Protein AF-A0A350PG15-F1 (afdb_monomer)

Solvent-accessible surface area (backbone atoms only — not comparable to full-atom values): 14620 Å² total; per-residue (Å²): 138,91,86,82,77,85,93,71,91,70,74,94,45,64,46,73,47,67,36,75,64,34,32,31,32,32,22,41,62,86,67,49,81,73,49,75,40,94,52,78,52,13,65,43,40,22,67,40,77,49,74,56,94,97,34,41,32,39,39,38,34,22,42,45,73,83,68,64,94,68,68,74,23,39,30,31,41,37,32,25,43,40,73,46,80,92,64,64,39,79,78,46,67,55,70,83,36,73,54,70,83,57,94,79,50,46,63,44,42,50,47,48,76,46,79,44,97,88,73,38,39,37,37,36,39,39,34,43,85,85,43,77,48,77,45,56,83,50,79,69,78,78,75,72,60,76,84,39,66,41,76,76,42,78,45,81,46,75,82,50,35,23,30,38,30,38,31,28,72,45,94,50,71,44,61,35,71,42,34,33,40,37,32,20,56,74,70,48,64,78,79,44,74,44,75,59,55,96,81,40,61,26,50,50,68,33,66,44,32,39,30,22,67,66,36,56,59,91,82,50,52,76,87,81,33,80,37,75,43,59,91,86,47,88,44,70,65,59,96,55,36,47,76,44,81,41,71,54,91,128

Structure (mmCIF, N/CA/C/O backbone):
data_AF-A0A350PG15-F1
#
_entry.id   AF-A0A350PG15-F1
#
loop_
_atom_site.group_PDB
_atom_site.id
_atom_site.type_symbol
_atom_site.label_atom_id
_atom_site.label_alt_id
_atom_site.label_comp_id
_atom_site.label_asym_id
_atom_site.label_entity_id
_atom_site.label_seq_id
_atom_site.pdbx_PDB_ins_code
_atom_site.Cartn_x
_atom_site.Cartn_y
_atom_site.Cartn_z
_atom_site.occupancy
_atom_site.B_iso_or_equiv
_atom_site.auth_seq_id
_atom_site.auth_comp_id
_atom_site.auth_asym_id
_atom_site.auth_atom_id
_atom_site.pdbx_PDB_model_num
ATOM 1 N N . ASN A 1 1 ? -16.386 4.916 46.576 1.00 36.47 1 ASN A N 1
ATOM 2 C CA . ASN A 1 1 ? -15.332 4.864 45.547 1.00 36.47 1 ASN A CA 1
ATOM 3 C C . ASN A 1 1 ? -15.749 5.739 44.397 1.00 36.47 1 ASN A C 1
ATOM 5 O O . ASN A 1 1 ? -16.413 5.287 43.477 1.00 36.47 1 ASN A O 1
ATOM 9 N N . ALA A 1 2 ? -15.473 7.023 44.582 1.00 32.50 2 ALA A N 1
ATOM 10 C CA . ALA A 1 2 ? -15.711 8.081 43.626 1.00 32.50 2 ALA A CA 1
ATOM 11 C C . ALA A 1 2 ? -14.423 8.213 42.820 1.00 32.50 2 ALA A C 1
ATOM 13 O O . ALA A 1 2 ? -13.450 8.680 43.385 1.00 32.50 2 ALA A O 1
ATOM 14 N N . ASP A 1 3 ? -14.421 7.697 41.592 1.00 27.94 3 ASP A N 1
ATOM 15 C CA . ASP A 1 3 ? -13.392 7.937 40.567 1.00 27.94 3 ASP A CA 1
ATOM 16 C C . ASP A 1 3 ? -13.908 7.427 39.209 1.00 27.94 3 ASP A C 1
ATOM 18 O O . ASP A 1 3 ? -13.266 6.647 38.514 1.00 27.94 3 ASP A O 1
ATOM 22 N N . VAL A 1 4 ? -15.129 7.821 38.831 1.00 34.38 4 VAL A N 1
ATOM 23 C CA . VAL A 1 4 ? -15.617 7.606 37.461 1.00 34.38 4 VAL A CA 1
ATOM 24 C C . VAL A 1 4 ? -16.251 8.903 36.987 1.00 34.38 4 VAL A C 1
ATOM 26 O O . VAL A 1 4 ? -17.314 9.303 37.457 1.00 34.38 4 VAL A O 1
ATOM 29 N N . THR A 1 5 ? -15.554 9.602 36.097 1.00 28.22 5 THR A N 1
ATOM 30 C CA . THR A 1 5 ? -16.082 10.757 35.363 1.00 28.22 5 THR A CA 1
ATOM 31 C C . THR A 1 5 ? -16.466 10.267 33.964 1.00 28.22 5 THR A C 1
ATOM 33 O O . THR A 1 5 ? -15.658 9.571 33.349 1.00 28.22 5 THR A O 1
ATOM 36 N N . PRO A 1 6 ? -17.673 10.562 33.448 1.00 31.52 6 PRO A N 1
ATOM 37 C CA . PRO A 1 6 ? -18.084 10.086 32.131 1.00 31.52 6 PRO A CA 1
ATOM 38 C C . PRO A 1 6 ? -17.185 10.671 31.030 1.00 31.52 6 PRO A C 1
ATOM 40 O O . PRO A 1 6 ? -17.090 11.887 30.861 1.00 31.52 6 PRO A O 1
ATOM 43 N N . LEU A 1 7 ? -16.527 9.790 30.275 1.00 31.39 7 LEU A N 1
ATOM 44 C CA . LEU A 1 7 ? -15.722 10.115 29.097 1.00 31.39 7 LEU A CA 1
ATOM 45 C C . LEU A 1 7 ? -16.633 10.178 27.861 1.00 31.39 7 LEU A C 1
ATOM 47 O O . LEU A 1 7 ? -16.633 9.277 27.030 1.00 31.39 7 LEU A O 1
ATOM 51 N N . GLY A 1 8 ? -17.442 11.235 27.764 1.00 29.62 8 GLY A N 1
ATOM 52 C CA . GLY A 1 8 ? -18.226 11.540 26.562 1.00 29.62 8 GLY A CA 1
ATOM 53 C C . GLY A 1 8 ? -19.649 11.997 26.864 1.00 29.62 8 GLY A C 1
ATOM 54 O O . GLY A 1 8 ? -20.435 11.273 27.464 1.00 29.62 8 GLY A O 1
ATOM 55 N N . ILE A 1 9 ? -19.980 13.215 26.434 1.00 32.81 9 ILE A N 1
ATOM 56 C CA . ILE A 1 9 ? -21.325 13.793 26.510 1.00 32.81 9 ILE A CA 1
ATOM 57 C C . ILE A 1 9 ? -21.925 13.712 25.108 1.00 32.81 9 ILE A C 1
ATOM 59 O O . ILE A 1 9 ? -21.512 14.448 24.212 1.00 32.81 9 ILE A O 1
ATOM 63 N N . GLY A 1 10 ? -22.886 12.812 24.923 1.00 29.55 10 GLY A N 1
ATOM 64 C CA . GLY A 1 10 ? -23.601 12.610 23.668 1.00 29.55 10 GLY A CA 1
ATOM 65 C C . GLY A 1 10 ? -25.104 12.524 23.903 1.00 29.55 10 GLY A C 1
ATOM 66 O O . GLY A 1 10 ? -25.668 11.444 23.873 1.00 29.55 10 GLY A O 1
ATOM 67 N N . ARG A 1 11 ? -25.755 13.678 24.106 1.00 39.84 11 ARG A N 1
ATOM 68 C CA . ARG A 1 11 ? -27.224 13.849 24.044 1.00 39.84 11 ARG A CA 1
ATOM 69 C C . ARG A 1 11 ? -28.025 12.907 24.974 1.00 39.84 11 ARG A C 1
ATOM 71 O O . ARG A 1 11 ? -27.487 12.313 25.891 1.00 39.84 11 ARG A O 1
ATOM 78 N N . THR A 1 12 ? -29.350 12.895 24.834 1.00 43.84 12 THR A N 1
ATOM 79 C CA . THR A 1 12 ? -30.371 12.287 25.720 1.00 43.84 12 THR A CA 1
ATOM 80 C C . THR A 1 12 ? -30.311 10.756 25.876 1.00 43.84 12 THR A C 1
ATOM 82 O O . THR A 1 12 ? -31.263 10.172 26.394 1.00 43.84 12 THR A O 1
ATOM 85 N N . SER A 1 13 ? -29.238 10.113 25.424 1.00 48.47 13 SER A N 1
ATOM 86 C CA . SER A 1 13 ? -29.092 8.662 25.312 1.00 48.47 13 SER A CA 1
ATOM 87 C C . SER A 1 13 ? -28.391 8.053 26.528 1.00 48.47 13 SER A C 1
ATOM 89 O O . SER A 1 13 ? -27.630 8.713 27.236 1.00 48.47 13 SER A O 1
ATOM 91 N N . ASP A 1 14 ? -28.672 6.779 26.774 1.00 58.56 14 ASP A N 1
ATOM 92 C CA . ASP A 1 14 ? -28.023 5.977 27.808 1.00 58.56 14 ASP A CA 1
ATOM 93 C C . ASP A 1 14 ? -26.525 5.793 27.526 1.00 58.56 14 ASP A C 1
ATOM 95 O O . ASP A 1 14 ? -26.072 5.929 26.390 1.00 58.56 14 ASP A O 1
ATOM 99 N N . PHE A 1 15 ? -25.747 5.471 28.558 1.00 54.97 15 PHE A N 1
ATOM 100 C CA . PHE A 1 15 ? -24.306 5.259 28.445 1.00 54.97 15 PHE A CA 1
ATOM 101 C C . PHE A 1 15 ? -23.869 3.959 29.120 1.00 54.97 15 PHE A C 1
ATOM 103 O O . PHE A 1 15 ? -24.552 3.429 29.996 1.00 54.97 15 PHE A O 1
ATOM 110 N N . TYR A 1 16 ? -22.710 3.440 28.719 1.00 61.06 16 TYR A N 1
ATOM 111 C CA . TYR A 1 16 ? -22.174 2.185 29.239 1.00 61.06 16 TYR A CA 1
ATOM 112 C C . TYR A 1 16 ? -20.897 2.419 30.037 1.00 61.06 16 TYR A C 1
ATOM 114 O O . TYR A 1 16 ? -20.033 3.192 29.626 1.00 61.06 16 TYR A O 1
ATOM 122 N N . ILE A 1 17 ? -20.762 1.712 31.157 1.00 60.47 17 ILE A N 1
ATOM 123 C CA . ILE A 1 17 ? -19.541 1.695 31.963 1.00 60.47 17 ILE A CA 1
ATOM 124 C C . ILE A 1 17 ? -18.982 0.273 31.974 1.00 60.47 17 ILE A C 1
ATOM 126 O O . ILE A 1 17 ? -19.657 -0.671 32.389 1.00 60.47 17 ILE A O 1
ATOM 130 N N . GLY A 1 18 ? -17.730 0.125 31.545 1.00 58.72 18 GLY A N 1
ATOM 131 C CA . GLY A 1 18 ? -16.981 -1.122 31.669 1.00 58.72 18 GLY A CA 1
ATOM 132 C C . GLY A 1 18 ? -16.596 -1.398 33.122 1.00 58.72 18 GLY A C 1
ATOM 133 O O . GLY A 1 18 ? -16.097 -0.516 33.818 1.00 58.72 18 GLY A O 1
ATOM 134 N N . GLY A 1 19 ? -16.823 -2.629 33.580 1.00 50.66 19 GLY A N 1
ATOM 135 C CA . GLY A 1 19 ? -16.363 -3.125 34.876 1.00 50.66 19 GLY A CA 1
ATOM 136 C C . GLY A 1 19 ? -15.265 -4.174 34.714 1.00 50.66 19 GLY A C 1
ATOM 137 O O . GLY A 1 19 ? -15.173 -4.843 33.686 1.00 50.66 19 GLY A O 1
ATOM 138 N N . ASN A 1 20 ? -14.428 -4.342 35.738 1.00 52.62 20 ASN A N 1
ATOM 139 C CA . ASN A 1 20 ? -13.525 -5.488 35.807 1.00 52.62 20 ASN A CA 1
ATOM 140 C C . ASN A 1 20 ? -14.356 -6.763 36.035 1.00 52.62 20 ASN A C 1
ATOM 142 O O . ASN A 1 20 ? -15.083 -6.856 37.022 1.00 52.62 20 ASN A O 1
ATOM 146 N N . SER A 1 21 ? -14.197 -7.752 35.154 1.00 56.28 21 SER A N 1
ATOM 147 C CA . SER A 1 21 ? -14.761 -9.106 35.280 1.00 56.28 21 SER A CA 1
ATOM 148 C C . SER A 1 21 ? -16.280 -9.193 35.119 1.00 56.28 21 SER A C 1
ATOM 150 O O . SER A 1 21 ? -16.903 -10.134 35.607 1.00 56.28 21 SER A O 1
ATOM 152 N N . SER A 1 22 ? -16.878 -8.251 34.389 1.00 63.53 22 SER A N 1
ATOM 153 C CA . SER A 1 22 ? -18.289 -8.292 34.002 1.00 63.53 22 SER A CA 1
ATOM 154 C C . SER A 1 22 ? -18.495 -7.734 32.593 1.00 63.53 22 SER A C 1
ATOM 156 O O . SER A 1 22 ? -17.624 -7.062 32.038 1.00 63.53 22 SER A O 1
ATOM 158 N N . ALA A 1 23 ? -19.659 -8.007 32.002 1.00 66.12 23 ALA A N 1
ATOM 159 C CA . ALA A 1 23 ? -20.133 -7.223 30.864 1.00 66.12 23 ALA A CA 1
ATOM 160 C C . ALA A 1 23 ? -20.215 -5.737 31.262 1.00 66.12 23 ALA A C 1
ATOM 162 O O . ALA A 1 23 ? -20.456 -5.443 32.444 1.00 66.12 23 ALA A O 1
ATOM 163 N N . PRO A 1 24 ? -20.012 -4.797 30.323 1.00 70.38 24 PRO A N 1
ATOM 164 C CA . PRO A 1 24 ? -20.330 -3.398 30.560 1.00 70.38 24 PRO A CA 1
ATOM 165 C C . PRO A 1 24 ? -21.758 -3.240 31.100 1.00 70.38 24 PRO A C 1
ATOM 167 O O . PRO A 1 24 ? -22.691 -3.885 30.621 1.00 70.38 24 PRO A O 1
ATOM 170 N N . ALA A 1 25 ? -21.940 -2.394 32.105 1.00 68.06 25 ALA A N 1
ATOM 171 C CA . ALA A 1 25 ? -23.253 -2.079 32.653 1.00 68.06 25 ALA A CA 1
ATOM 172 C C . ALA A 1 25 ? -23.843 -0.868 31.927 1.00 68.06 25 ALA A C 1
ATOM 174 O O . ALA A 1 25 ? -23.115 0.075 31.604 1.00 68.06 25 ALA A O 1
ATOM 175 N N . ARG A 1 26 ? -25.153 -0.889 31.682 1.00 70.75 26 ARG A N 1
ATOM 176 C CA . ARG A 1 26 ? -25.874 0.228 31.073 1.00 70.75 26 ARG A CA 1
ATOM 177 C C . ARG A 1 26 ? -26.427 1.150 32.152 1.00 70.75 26 ARG A C 1
ATOM 179 O O . ARG A 1 26 ? -26.982 0.704 33.158 1.00 70.75 26 ARG A O 1
ATOM 186 N N . TYR A 1 27 ? -26.311 2.444 31.905 1.00 61.97 27 TYR A N 1
ATOM 187 C CA . TYR A 1 27 ? -26.820 3.512 32.746 1.00 61.97 27 TYR A CA 1
ATOM 188 C C . TYR A 1 27 ? -27.684 4.449 31.914 1.00 61.97 27 TYR A C 1
ATOM 190 O O . TYR A 1 27 ? -27.406 4.686 30.741 1.00 61.97 27 TYR A O 1
ATOM 198 N N . THR A 1 28 ? -28.725 5.008 32.523 1.00 59.84 28 THR A N 1
ATOM 199 C CA . THR A 1 28 ? -29.550 6.023 31.875 1.00 59.84 28 THR A CA 1
ATOM 200 C C . THR A 1 28 ? -28.723 7.257 31.534 1.00 59.84 28 THR A C 1
ATOM 202 O O . THR A 1 28 ? -27.707 7.516 32.177 1.00 59.84 28 THR A O 1
ATOM 205 N N . SER A 1 29 ? -29.201 8.106 30.625 1.00 52.97 29 SER A N 1
ATOM 206 C CA . SER A 1 29 ? -28.601 9.432 30.363 1.00 52.97 29 SER A CA 1
ATOM 207 C C . SER A 1 29 ? -28.433 10.320 31.612 1.00 52.97 29 SER A C 1
ATOM 209 O O . SER A 1 29 ? -27.646 11.265 31.621 1.00 52.97 29 SER A O 1
ATOM 211 N N . THR A 1 30 ? -29.156 10.010 32.692 1.00 54.62 30 THR A N 1
ATOM 212 C CA . THR A 1 30 ? -29.089 10.683 33.998 1.00 54.62 30 THR A CA 1
ATOM 213 C C . THR A 1 30 ? -28.201 9.970 35.025 1.00 54.62 30 THR A C 1
ATOM 215 O O . THR A 1 30 ? -28.066 10.452 36.149 1.00 54.62 30 THR A O 1
ATOM 218 N N . GLY A 1 31 ? -27.588 8.841 34.660 1.00 51.06 31 GLY A N 1
ATOM 219 C CA . GLY A 1 31 ? -26.648 8.091 35.495 1.00 51.06 31 GLY A CA 1
ATOM 220 C C . GLY A 1 31 ? -27.268 7.033 36.407 1.00 51.06 31 GLY A C 1
ATOM 221 O O . GLY A 1 31 ? -26.581 6.536 37.298 1.00 51.06 31 GLY A O 1
ATOM 222 N N . ALA A 1 32 ? -28.538 6.664 36.219 1.00 63.62 32 ALA A N 1
ATOM 223 C CA . ALA A 1 32 ? -29.150 5.567 36.965 1.00 63.62 32 ALA A CA 1
ATOM 224 C C . ALA A 1 32 ? -28.766 4.217 36.345 1.00 63.62 32 ALA A C 1
ATOM 226 O O . ALA A 1 32 ? -28.853 4.055 35.135 1.00 63.62 32 ALA A O 1
ATOM 227 N N . TYR A 1 33 ? -28.361 3.243 37.162 1.00 69.44 33 TYR A N 1
ATOM 228 C CA . TYR A 1 33 ? -28.117 1.876 36.687 1.00 69.44 33 TYR A CA 1
ATOM 229 C C . TYR A 1 33 ? -29.397 1.277 36.090 1.00 69.44 33 TYR A C 1
ATOM 231 O O . TYR A 1 33 ? -30.467 1.404 36.690 1.00 69.44 33 TYR A O 1
ATOM 239 N N . VAL A 1 34 ? -29.273 0.618 34.937 1.00 72.94 34 VAL A N 1
ATOM 240 C CA . VAL A 1 34 ? -30.376 -0.064 34.248 1.00 72.94 34 VAL A CA 1
ATOM 241 C C . VAL A 1 34 ? -30.227 -1.574 34.414 1.00 72.94 34 VAL A C 1
ATOM 243 O O . VAL A 1 34 ? -31.002 -2.197 35.137 1.00 72.94 34 VAL A O 1
ATOM 246 N N . ASP A 1 35 ? -29.215 -2.152 33.771 1.00 77.94 35 ASP A N 1
ATOM 247 C CA . ASP A 1 35 ? -28.945 -3.584 33.740 1.00 77.94 35 ASP A CA 1
ATOM 248 C C . ASP A 1 35 ? -27.475 -3.882 33.393 1.00 77.94 35 ASP A C 1
ATOM 250 O O . ASP A 1 35 ? -26.667 -2.999 33.079 1.00 77.94 35 ASP A O 1
ATOM 254 N N . ASN A 1 36 ? -27.111 -5.163 33.477 1.00 70.81 36 ASN A N 1
ATOM 255 C CA . ASN A 1 36 ? -25.893 -5.657 32.849 1.00 70.81 36 ASN A CA 1
ATOM 256 C C . ASN A 1 36 ? -26.192 -5.829 31.358 1.00 70.81 36 ASN A C 1
ATOM 258 O O . ASN A 1 36 ? -27.117 -6.561 31.009 1.00 70.81 36 ASN A O 1
ATOM 262 N N . SER A 1 37 ? -25.434 -5.148 30.496 1.00 66.88 37 SER A N 1
ATOM 263 C CA . SER A 1 37 ? -25.720 -5.144 29.060 1.00 66.88 37 SER A CA 1
ATOM 264 C C . SER A 1 37 ? -25.495 -6.516 28.417 1.00 66.88 37 SER A C 1
ATOM 266 O O . SER A 1 37 ? -24.786 -7.367 28.953 1.00 66.88 37 SER A O 1
ATOM 268 N N . ALA A 1 38 ? -26.046 -6.700 27.215 1.00 73.69 38 ALA A N 1
ATOM 269 C CA . ALA A 1 38 ? -25.796 -7.873 26.374 1.00 73.69 38 ALA A CA 1
ATOM 270 C C . ALA A 1 38 ? -24.398 -7.881 25.710 1.00 73.69 38 ALA A C 1
ATOM 272 O O . ALA A 1 38 ? -24.109 -8.755 24.895 1.00 73.69 38 ALA A O 1
ATOM 273 N N . LEU A 1 39 ? -23.539 -6.906 26.024 1.00 72.69 39 LEU A N 1
ATOM 274 C CA . LEU A 1 39 ? -22.190 -6.798 25.475 1.00 72.69 39 LEU A CA 1
ATOM 275 C C . LEU A 1 39 ? -21.266 -7.864 26.088 1.00 72.69 39 LEU A C 1
ATOM 277 O O . LEU A 1 39 ? -21.459 -8.301 27.224 1.00 72.69 39 LEU A O 1
ATOM 281 N N . ALA A 1 40 ? -20.228 -8.261 25.350 1.00 69.81 40 ALA A N 1
ATOM 282 C CA . ALA A 1 40 ? -19.255 -9.250 25.813 1.00 69.81 40 ALA A CA 1
ATOM 283 C C . ALA A 1 40 ? -18.619 -8.871 27.170 1.00 69.81 40 ALA A C 1
ATOM 285 O O . ALA A 1 40 ? -18.257 -7.718 27.417 1.00 69.81 40 ALA A O 1
ATOM 286 N N . SER A 1 41 ? -18.472 -9.864 28.054 1.00 61.97 41 SER A N 1
ATOM 287 C CA . SER A 1 41 ? -17.839 -9.717 29.368 1.00 61.97 41 SER A CA 1
ATOM 288 C C . SER A 1 41 ? -16.346 -10.003 29.322 1.00 61.97 41 SER A C 1
ATOM 290 O O . SER A 1 41 ? -15.944 -11.003 28.728 1.00 61.97 41 SER A O 1
ATOM 292 N N . ALA A 1 42 ? -15.542 -9.239 30.063 1.00 57.94 42 ALA A N 1
ATOM 293 C CA . ALA A 1 42 ? -14.150 -9.601 30.300 1.00 57.94 42 ALA A CA 1
ATOM 294 C C . ALA A 1 42 ? -13.575 -9.000 31.589 1.00 57.94 42 ALA A C 1
ATOM 296 O O . ALA A 1 42 ? -14.126 -8.083 32.199 1.00 57.94 42 ALA A O 1
ATOM 297 N N . SER A 1 43 ? -12.446 -9.561 32.032 1.00 51.62 43 SER A N 1
ATOM 298 C CA . SER A 1 43 ? -11.737 -9.125 33.243 1.00 51.62 43 SER A CA 1
ATOM 299 C C . SER A 1 43 ? -11.125 -7.727 33.110 1.00 51.62 43 SER A C 1
ATOM 301 O O . SER A 1 43 ? -10.774 -7.108 34.110 1.00 51.62 43 SER A O 1
ATOM 303 N N . ARG A 1 44 ? -10.991 -7.199 31.886 1.00 58.31 44 ARG A N 1
ATOM 304 C CA . ARG A 1 44 ? -10.336 -5.917 31.595 1.00 58.31 44 ARG A CA 1
ATOM 305 C C . ARG A 1 44 ? -10.920 -5.312 30.319 1.00 58.31 44 ARG A C 1
ATOM 307 O O . ARG A 1 44 ? -10.344 -5.505 29.258 1.00 58.31 44 ARG A O 1
ATOM 314 N N . ASN A 1 45 ? -12.048 -4.616 30.406 1.00 55.50 45 ASN A N 1
ATOM 315 C CA . ASN A 1 45 ? -12.674 -4.020 29.222 1.00 55.50 45 ASN A CA 1
ATOM 316 C C . ASN A 1 45 ? -12.220 -2.568 29.085 1.00 55.50 45 ASN A C 1
ATOM 318 O O . ASN A 1 45 ? -12.641 -1.728 29.881 1.00 55.50 45 ASN A O 1
ATOM 322 N N . GLY A 1 46 ? -11.398 -2.259 28.085 1.00 63.84 46 GLY A N 1
ATOM 323 C CA . GLY A 1 46 ? -11.393 -0.903 27.544 1.00 63.84 46 GLY A CA 1
ATOM 324 C C . GLY A 1 46 ? -12.533 -0.760 26.559 1.00 63.84 46 GLY A C 1
ATOM 325 O O . GLY A 1 46 ? -12.904 -1.697 25.843 1.00 63.84 46 GLY A O 1
ATOM 326 N N . MET A 1 47 ? -13.124 0.423 26.584 1.00 69.06 47 MET A N 1
ATOM 327 C CA . MET A 1 47 ? -14.266 0.762 25.763 1.00 69.06 47 MET A CA 1
ATOM 328 C C . MET A 1 47 ? -14.024 2.110 25.121 1.00 69.06 47 MET A C 1
ATOM 330 O O . MET A 1 47 ? -13.539 3.033 25.777 1.00 69.06 47 MET A O 1
ATOM 334 N N . GLN A 1 48 ? -14.427 2.234 23.865 1.00 72.25 48 GLN A N 1
ATOM 335 C CA . GLN A 1 48 ? -14.475 3.524 23.204 1.00 72.25 48 GLN A CA 1
ATOM 336 C C . GLN A 1 48 ? -15.778 3.678 22.441 1.00 72.25 48 GLN A C 1
ATOM 338 O O . GLN A 1 48 ? -16.124 2.848 21.600 1.00 72.25 48 GLN A O 1
ATOM 343 N N . ALA A 1 49 ? -16.468 4.779 22.719 1.00 67.81 49 ALA A N 1
ATOM 344 C CA . ALA A 1 49 ? -17.596 5.225 21.926 1.00 67.81 49 ALA A CA 1
ATOM 345 C C . ALA A 1 49 ? -17.111 6.047 20.725 1.00 67.81 49 ALA A C 1
ATOM 347 O O . ALA A 1 49 ? -16.161 6.830 20.830 1.00 67.81 49 ALA A O 1
ATOM 348 N N . PHE A 1 50 ? -17.777 5.881 19.589 1.00 68.00 50 PHE A N 1
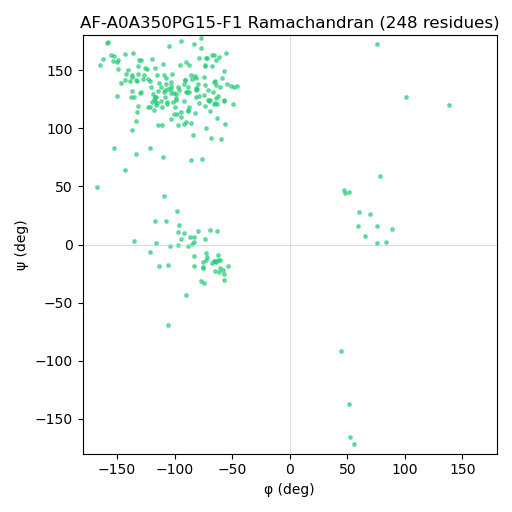ATOM 349 C CA . PHE A 1 50 ? -17.587 6.702 18.398 1.00 68.00 50 PHE A CA 1
ATOM 350 C C . PHE A 1 50 ? -18.880 6.730 17.579 1.00 68.00 50 PHE A C 1
ATOM 352 O O . PHE A 1 50 ? -19.752 5.887 17.764 1.00 68.00 50 PHE A O 1
ATOM 359 N N . THR A 1 51 ? -19.006 7.699 16.678 1.00 65.38 51 THR A N 1
ATOM 360 C CA . THR A 1 51 ? -20.161 7.812 15.780 1.00 65.38 51 THR A CA 1
ATOM 361 C C . THR A 1 51 ? -19.691 7.586 14.349 1.00 65.38 51 THR A C 1
ATOM 363 O O . THR A 1 51 ? -18.706 8.189 13.919 1.00 65.38 51 THR A O 1
ATOM 366 N N . TYR A 1 52 ? -20.395 6.734 13.611 1.00 67.56 52 TYR A N 1
ATOM 367 C CA . TYR A 1 52 ? -20.153 6.467 12.195 1.00 67.56 52 TYR A CA 1
ATOM 368 C C . TYR A 1 52 ? -21.488 6.260 11.475 1.00 67.56 52 TYR A C 1
ATOM 370 O O . TYR A 1 52 ? -22.408 5.695 12.052 1.00 67.56 52 TYR A O 1
ATOM 378 N N . ASP A 1 53 ? -21.617 6.768 10.247 1.00 73.00 53 ASP A N 1
ATOM 379 C CA . ASP A 1 53 ? -22.847 6.676 9.440 1.00 73.00 53 ASP A CA 1
ATOM 380 C C . ASP A 1 53 ? -24.133 7.075 10.204 1.00 73.00 53 ASP A C 1
ATOM 382 O O . ASP A 1 53 ? -25.165 6.410 10.173 1.00 73.00 53 ASP A O 1
ATOM 386 N N . SER A 1 54 ? -24.062 8.179 10.958 1.00 74.38 54 SER A N 1
ATOM 387 C CA . SER A 1 54 ? -25.149 8.675 11.828 1.00 74.38 54 SER A CA 1
ATOM 388 C C . SER A 1 54 ? -25.618 7.707 12.928 1.00 74.38 54 SER A C 1
ATOM 390 O O . SER A 1 54 ? -26.688 7.915 13.502 1.00 74.38 54 SER A O 1
ATOM 392 N N . LYS A 1 55 ? -24.833 6.673 13.234 1.00 71.00 55 LYS A N 1
ATOM 393 C CA . LYS A 1 55 ? -25.099 5.670 14.265 1.00 71.00 55 LYS A CA 1
ATOM 394 C C . LYS A 1 55 ? -24.065 5.746 15.377 1.00 71.00 55 LYS A C 1
ATOM 396 O O . LYS A 1 55 ? -22.888 6.017 15.131 1.00 71.00 55 LYS A O 1
ATOM 401 N N . ASP A 1 56 ? -24.506 5.461 16.595 1.00 69.75 56 ASP A N 1
ATOM 402 C CA . ASP A 1 56 ? -23.621 5.393 17.753 1.00 69.75 56 ASP A CA 1
ATOM 403 C C . ASP A 1 56 ? -23.044 3.989 17.865 1.00 69.75 56 ASP A C 1
ATOM 405 O O . ASP A 1 56 ? -23.755 2.988 17.738 1.00 69.75 56 ASP A O 1
ATOM 409 N N . HIS A 1 57 ? -21.731 3.905 18.039 1.00 75.81 57 HIS A N 1
ATOM 410 C CA . HIS A 1 57 ? -20.995 2.654 18.093 1.00 75.81 57 HIS A CA 1
ATOM 411 C C . HIS A 1 57 ? -20.163 2.569 19.362 1.00 75.81 57 HIS A C 1
ATOM 413 O O . HIS A 1 57 ? -19.706 3.571 19.919 1.00 75.81 57 HIS A O 1
ATOM 419 N N . LEU A 1 58 ? -19.942 1.335 19.798 1.00 73.06 58 LEU A N 1
ATOM 420 C CA . LEU A 1 58 ? -19.149 1.026 20.970 1.00 73.06 58 LEU A CA 1
ATOM 421 C C . LEU A 1 58 ? -18.166 -0.089 20.637 1.00 73.06 58 LEU A C 1
ATOM 423 O O . LEU A 1 58 ? -18.561 -1.227 20.382 1.00 73.06 58 LEU A O 1
ATOM 427 N N . ALA A 1 59 ? -16.878 0.238 20.651 1.00 76.00 59 ALA A N 1
ATOM 428 C CA . ALA A 1 59 ? -15.822 -0.759 20.626 1.00 76.00 59 ALA A CA 1
ATOM 429 C C . ALA A 1 59 ? -15.612 -1.292 22.044 1.00 76.00 59 ALA A C 1
ATOM 431 O O . ALA A 1 59 ? -15.413 -0.515 22.979 1.00 76.00 59 ALA A O 1
ATOM 432 N N . VAL A 1 60 ? -15.652 -2.613 22.196 1.00 75.62 60 VAL A N 1
ATOM 433 C CA . VAL A 1 60 ? -15.442 -3.314 23.463 1.00 75.62 60 VAL A CA 1
ATOM 434 C C . VAL A 1 60 ? -14.297 -4.294 23.283 1.00 75.62 60 VAL A C 1
ATOM 436 O O . VAL A 1 60 ? -14.381 -5.224 22.477 1.00 75.62 60 VAL A O 1
ATOM 439 N N . TYR A 1 61 ? -13.232 -4.102 24.055 1.00 75.75 61 TYR A N 1
ATOM 440 C CA . TYR A 1 61 ? -12.181 -5.100 24.175 1.00 75.75 61 TYR A CA 1
ATOM 441 C C . TYR A 1 61 ? -12.628 -6.214 25.126 1.00 75.75 61 TYR A C 1
ATOM 443 O O . TYR A 1 61 ? -13.024 -5.954 26.262 1.00 75.75 61 TYR A O 1
ATOM 451 N N . SER A 1 62 ? -12.523 -7.456 24.660 1.00 75.31 62 SER A N 1
ATOM 452 C CA . SER A 1 62 ? -12.827 -8.661 25.417 1.00 75.31 62 SER A CA 1
ATOM 453 C C . SER A 1 62 ? -11.585 -9.524 25.575 1.00 75.31 62 SER A C 1
ATOM 455 O O . SER A 1 62 ? -11.043 -10.087 24.626 1.00 75.31 62 SER A O 1
ATOM 457 N N . TYR A 1 63 ? -11.165 -9.670 26.818 1.00 73.19 63 TYR A N 1
ATOM 458 C CA . TYR A 1 63 ? -10.091 -10.551 27.244 1.00 73.19 63 TYR A CA 1
ATOM 459 C C . TYR A 1 63 ? -10.497 -12.033 27.223 1.00 73.19 63 TYR A C 1
ATOM 461 O O . TYR A 1 63 ? -11.585 -12.361 27.694 1.00 73.19 63 TYR A O 1
ATOM 469 N N . ARG A 1 64 ? -9.613 -12.923 26.742 1.00 72.44 64 ARG A N 1
ATOM 470 C CA . ARG A 1 64 ? -9.843 -14.381 26.638 1.00 72.44 64 ARG A CA 1
ATOM 471 C C . ARG A 1 64 ? -11.147 -14.750 25.927 1.00 72.44 64 ARG A C 1
ATOM 473 O O . ARG A 1 64 ? -11.906 -15.610 26.374 1.00 72.44 64 ARG A O 1
ATOM 480 N N . ALA A 1 65 ? -11.415 -14.094 24.801 1.00 70.69 65 ALA A N 1
ATOM 481 C CA . ALA A 1 65 ? -12.568 -14.425 23.963 1.00 70.69 65 ALA A CA 1
ATOM 482 C C . ALA A 1 65 ? -12.519 -15.864 23.396 1.00 70.69 65 ALA A C 1
ATOM 484 O O . ALA A 1 65 ? -13.523 -16.362 22.900 1.00 70.69 65 ALA A O 1
ATOM 485 N N . ASP A 1 66 ? -11.367 -16.530 23.479 1.00 72.56 66 ASP A N 1
ATOM 486 C CA . ASP A 1 66 ? -11.128 -17.924 23.095 1.00 72.56 66 ASP A CA 1
ATOM 487 C C . ASP A 1 66 ? -11.506 -18.957 24.176 1.00 72.56 66 ASP A C 1
ATOM 489 O O . ASP A 1 66 ? -11.515 -20.157 23.902 1.00 72.56 66 ASP A O 1
ATOM 493 N N . GLY A 1 67 ? -11.822 -18.521 25.402 1.00 71.06 67 GLY A N 1
ATOM 494 C CA . GLY A 1 67 ? -12.179 -19.406 26.512 1.00 71.06 67 GLY A CA 1
ATOM 495 C C . GLY A 1 67 ? -10.999 -20.149 27.153 1.00 71.06 67 GLY A C 1
ATOM 496 O O . GLY A 1 67 ? -11.223 -21.110 27.894 1.00 71.06 67 GLY A O 1
ATOM 497 N N . ALA A 1 68 ? -9.751 -19.731 26.910 1.00 68.44 68 ALA A N 1
ATOM 498 C CA . ALA A 1 68 ? -8.577 -20.394 27.473 1.00 68.44 68 ALA A CA 1
ATOM 499 C C . ALA A 1 68 ? -8.555 -20.335 29.020 1.00 68.44 68 ALA A C 1
ATOM 501 O O . ALA A 1 68 ? -8.666 -19.280 29.659 1.00 68.44 68 ALA A O 1
ATOM 502 N N . GLY A 1 69 ? -8.397 -21.504 29.656 1.00 58.38 69 GLY A N 1
ATOM 503 C CA . GLY A 1 69 ? -8.455 -21.668 31.118 1.00 58.38 69 GLY A CA 1
ATOM 504 C C . GLY A 1 69 ? -7.255 -21.093 31.886 1.00 58.38 69 GLY A C 1
ATOM 505 O O . GLY A 1 69 ? -7.307 -20.965 33.109 1.00 58.38 69 GLY A O 1
ATOM 506 N N . GLY A 1 70 ? -6.186 -20.700 31.195 1.00 63.16 70 GLY A N 1
ATOM 507 C CA . GLY A 1 70 ? -4.971 -20.126 31.769 1.00 63.16 70 GLY A CA 1
ATOM 508 C C . GLY A 1 70 ? -4.130 -19.459 30.684 1.00 63.16 70 GLY A C 1
ATOM 509 O O . GLY A 1 70 ? -4.238 -19.838 29.531 1.00 63.16 70 GLY A O 1
ATOM 510 N N . GLY A 1 71 ? -3.311 -18.474 31.060 1.00 58.59 71 GLY A N 1
ATOM 511 C CA . GLY A 1 71 ? -2.639 -17.592 30.099 1.00 58.59 71 GLY A CA 1
ATOM 512 C C . GLY A 1 71 ? -3.360 -16.252 30.002 1.00 58.59 71 GLY A C 1
ATOM 513 O O . GLY A 1 71 ? -4.580 -16.177 29.911 1.00 58.59 71 GLY A O 1
ATOM 514 N N . ASN A 1 72 ? -2.623 -15.158 30.179 1.00 58.28 72 ASN A N 1
ATOM 515 C CA . ASN A 1 72 ? -3.196 -13.822 30.317 1.00 58.28 72 ASN A CA 1
ATOM 516 C C . ASN A 1 72 ? -3.187 -12.989 29.024 1.00 58.28 72 ASN A C 1
ATOM 518 O O . ASN A 1 72 ? -3.046 -11.768 29.113 1.00 58.28 72 ASN A O 1
ATOM 522 N N . LYS A 1 73 ? -3.247 -13.623 27.848 1.00 69.06 73 LYS A N 1
ATOM 523 C CA . LYS A 1 73 ? -2.574 -13.032 26.682 1.00 69.06 73 LYS A CA 1
ATOM 524 C C . LYS A 1 73 ? -3.370 -13.023 25.387 1.00 69.06 73 LYS A C 1
ATOM 526 O O . LYS A 1 73 ? -2.824 -12.553 24.399 1.00 69.06 73 LYS A O 1
ATOM 531 N N . THR A 1 74 ? -4.621 -13.481 25.382 1.00 71.25 74 THR A N 1
ATOM 532 C CA . THR A 1 74 ? -5.483 -13.378 24.201 1.00 71.25 74 THR A CA 1
ATOM 533 C C . THR A 1 74 ? -6.607 -12.366 24.398 1.00 71.25 74 THR A C 1
ATOM 535 O O . THR A 1 74 ? -7.127 -12.165 25.504 1.00 71.25 74 THR A O 1
ATOM 538 N N . GLY A 1 75 ? -6.975 -11.693 23.315 1.00 75.06 75 GLY A N 1
ATOM 539 C CA . GLY A 1 75 ? -8.009 -10.667 23.303 1.00 75.06 75 GLY A CA 1
ATOM 540 C C . GLY A 1 75 ? -8.737 -10.612 21.969 1.00 75.06 75 GLY A C 1
ATOM 541 O O . GLY A 1 75 ? -8.235 -11.075 20.949 1.00 75.06 75 GLY A O 1
ATOM 542 N N . LYS A 1 76 ? -9.941 -10.053 21.977 1.00 76.56 76 LYS A N 1
ATOM 543 C CA . LYS A 1 76 ? -10.713 -9.760 20.770 1.00 76.56 76 LYS A CA 1
ATOM 544 C C . LYS A 1 76 ? -11.440 -8.443 20.957 1.00 76.56 76 LYS A C 1
ATOM 546 O O . LYS A 1 76 ? -11.849 -8.123 22.071 1.00 76.56 76 LYS A O 1
ATOM 551 N N . ILE A 1 77 ? -11.616 -7.692 19.885 1.00 76.62 77 ILE A N 1
ATOM 552 C CA . ILE A 1 77 ? -12.383 -6.452 19.902 1.00 76.62 77 ILE A CA 1
ATOM 553 C C . ILE A 1 77 ? -13.677 -6.684 19.143 1.00 76.62 77 ILE A C 1
ATOM 555 O O . ILE A 1 77 ? -13.672 -7.209 18.032 1.00 76.62 77 ILE A O 1
ATOM 559 N N . TYR A 1 78 ? -14.777 -6.277 19.760 1.00 78.44 78 TYR A N 1
ATOM 560 C CA . TYR A 1 78 ? -16.105 -6.288 19.170 1.00 78.44 78 TYR A CA 1
ATOM 561 C C . TYR A 1 78 ? -16.556 -4.850 18.959 1.00 78.44 78 TYR A C 1
ATOM 563 O O . TYR A 1 78 ? -16.409 -4.023 19.860 1.00 78.44 78 TYR A O 1
ATOM 571 N N . ILE A 1 79 ? -17.127 -4.555 17.796 1.00 78.19 79 ILE A N 1
ATOM 572 C CA . ILE A 1 79 ? -17.794 -3.281 17.543 1.00 78.19 79 ILE A CA 1
ATOM 573 C C . ILE A 1 79 ? -19.289 -3.521 17.518 1.00 78.19 79 ILE A C 1
ATOM 575 O O . ILE A 1 79 ? -19.787 -4.320 16.724 1.00 78.19 79 ILE A O 1
ATOM 579 N N . TYR A 1 80 ? -19.987 -2.805 18.389 1.00 79.06 80 TYR A N 1
ATOM 580 C CA . TYR A 1 80 ? -21.433 -2.839 18.494 1.00 79.06 80 TYR A CA 1
ATOM 581 C C . TYR A 1 80 ? -22.032 -1.569 17.901 1.00 79.06 80 TYR A C 1
ATOM 583 O O . TYR A 1 80 ? -21.583 -0.475 18.235 1.00 79.06 80 TYR A O 1
ATOM 591 N N . ASP A 1 81 ? -23.075 -1.713 17.087 1.00 80.06 81 ASP A N 1
ATOM 592 C CA . ASP A 1 81 ? -24.060 -0.653 16.876 1.00 80.06 81 ASP A CA 1
ATOM 593 C C . ASP A 1 81 ? -24.922 -0.576 18.142 1.00 80.06 81 ASP A C 1
ATOM 595 O O . ASP A 1 81 ? -25.543 -1.564 18.545 1.00 80.06 81 ASP A O 1
ATOM 599 N N . VAL A 1 82 ? -24.895 0.582 18.798 1.00 75.69 82 VAL A N 1
ATOM 600 C CA . VAL A 1 82 ? -25.623 0.873 20.039 1.00 75.69 82 VAL A CA 1
ATOM 601 C C . VAL A 1 82 ? -26.654 1.984 19.839 1.00 75.69 82 VAL A C 1
ATOM 603 O O . VAL A 1 82 ? -27.107 2.588 20.810 1.00 75.69 82 VAL A O 1
ATOM 606 N N . SER A 1 83 ? -27.060 2.235 18.588 1.00 73.88 83 SER A N 1
ATOM 607 C CA . SER A 1 83 ? -28.122 3.200 18.264 1.00 73.88 83 SER A CA 1
ATOM 608 C C . SER A 1 83 ? -29.436 2.870 18.987 1.00 73.88 83 SER A C 1
ATOM 610 O O . SER A 1 83 ? -30.188 3.775 19.347 1.00 73.88 83 SER A O 1
ATOM 612 N N . ASP A 1 84 ? -29.684 1.581 19.252 1.00 76.50 84 ASP A N 1
ATOM 613 C CA . ASP A 1 84 ? -30.620 1.117 20.277 1.00 76.50 84 ASP A CA 1
ATOM 614 C C . ASP A 1 84 ? -29.850 0.458 21.430 1.00 76.50 84 ASP A C 1
ATOM 616 O O . ASP A 1 84 ? -29.438 -0.702 21.363 1.00 76.50 84 ASP A O 1
ATOM 620 N N . ALA A 1 85 ? -29.700 1.191 22.533 1.00 65.94 85 ALA A N 1
ATOM 621 C CA . ALA A 1 85 ? -28.990 0.712 23.714 1.00 65.94 85 ALA A CA 1
ATOM 622 C C . ALA A 1 85 ? -29.664 -0.502 24.403 1.00 65.94 85 ALA A C 1
ATOM 624 O O . ALA A 1 85 ? -29.061 -1.159 25.259 1.00 65.94 85 ALA A O 1
ATOM 625 N N . THR A 1 86 ? -30.926 -0.811 24.081 1.00 70.69 86 THR A N 1
ATOM 626 C CA . THR A 1 86 ? -31.626 -2.007 24.590 1.00 70.69 86 THR A CA 1
ATOM 627 C C . THR A 1 86 ? -31.310 -3.267 23.791 1.00 70.69 86 THR A C 1
ATOM 629 O O . THR A 1 86 ? -31.491 -4.366 24.311 1.00 70.69 86 THR A O 1
ATOM 632 N N . ALA A 1 87 ? -30.800 -3.119 22.568 1.00 79.56 87 ALA A N 1
ATOM 633 C CA . ALA A 1 87 ? -30.564 -4.215 21.640 1.00 79.56 87 ALA A CA 1
ATOM 634 C C . ALA A 1 87 ? -29.268 -4.000 20.832 1.00 79.56 87 ALA A C 1
ATOM 636 O O . ALA A 1 87 ? -29.324 -3.861 19.609 1.00 79.56 87 ALA A O 1
ATOM 637 N N . PRO A 1 88 ? -28.089 -3.975 21.486 1.00 77.12 88 PRO A N 1
ATOM 638 C CA . PRO A 1 88 ? -26.825 -3.781 20.786 1.00 77.12 88 PRO A CA 1
ATOM 639 C C . PRO A 1 88 ? -26.536 -4.944 19.826 1.00 77.12 88 PRO A C 1
ATOM 641 O O . PRO A 1 88 ? -26.688 -6.113 20.191 1.00 77.12 88 PRO A O 1
ATOM 644 N N . THR A 1 89 ? -26.065 -4.639 18.614 1.00 83.50 89 THR A N 1
ATOM 645 C CA . THR A 1 89 ? -25.727 -5.651 17.595 1.00 83.50 89 THR A CA 1
ATOM 646 C C . THR A 1 89 ? -24.269 -5.560 17.182 1.00 83.50 89 THR A C 1
ATOM 648 O O . THR A 1 89 ? -23.782 -4.466 16.906 1.00 83.50 89 THR A O 1
ATOM 651 N N . ILE A 1 90 ? -23.581 -6.698 17.083 1.00 83.25 90 ILE A N 1
ATOM 652 C CA . ILE A 1 90 ? -22.203 -6.746 16.583 1.00 83.25 90 ILE A CA 1
ATOM 653 C C . ILE A 1 90 ? -22.210 -6.448 15.083 1.00 83.25 90 ILE A C 1
ATOM 655 O O . ILE A 1 90 ? -22.872 -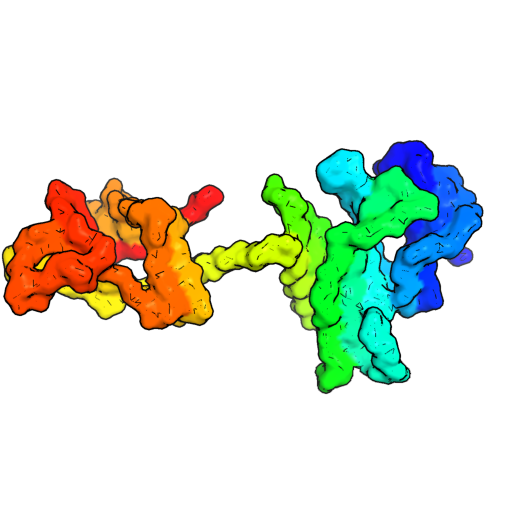7.140 14.311 1.00 83.25 90 ILE A O 1
ATOM 659 N N . VAL A 1 91 ? -21.456 -5.430 14.682 1.00 79.44 91 VAL A N 1
ATOM 660 C CA . VAL A 1 91 ? -21.246 -5.065 13.273 1.00 79.44 91 VAL A CA 1
ATOM 661 C C . VAL A 1 91 ? -19.857 -5.450 12.780 1.00 79.44 91 VAL A C 1
ATOM 663 O O . VAL A 1 91 ? -19.649 -5.539 11.573 1.00 79.44 91 VAL A O 1
ATOM 666 N N . ALA A 1 92 ? -18.921 -5.713 13.697 1.00 74.69 92 ALA A N 1
ATOM 667 C CA . ALA A 1 92 ? -17.607 -6.234 13.359 1.00 74.69 92 ALA A CA 1
ATOM 668 C C . ALA A 1 92 ? -16.868 -6.852 14.544 1.00 74.69 92 ALA A C 1
ATOM 670 O O . ALA A 1 92 ? -17.114 -6.521 15.706 1.00 74.69 92 ALA A O 1
ATOM 671 N N . GLU A 1 93 ? -15.894 -7.697 14.214 1.00 79.12 93 GLU A N 1
ATOM 672 C CA . GLU A 1 93 ? -15.025 -8.370 15.170 1.00 79.12 93 GLU A CA 1
ATOM 673 C C . GLU A 1 93 ? -13.585 -8.380 14.653 1.00 79.12 93 GLU A C 1
ATOM 675 O O . GLU A 1 93 ? -13.350 -8.607 13.466 1.00 79.12 93 GLU A O 1
ATOM 680 N N . SER A 1 94 ? -12.610 -8.175 15.538 1.00 66.81 94 SER A N 1
ATOM 681 C CA . SER A 1 94 ? -11.205 -8.405 15.197 1.00 66.81 94 SER A CA 1
ATOM 682 C C . SER A 1 94 ? -10.908 -9.908 15.099 1.00 66.81 94 SER A C 1
ATOM 684 O O . SER A 1 94 ? -11.600 -10.719 15.720 1.00 66.81 94 SER A O 1
ATOM 686 N N . PRO A 1 95 ? -9.824 -10.323 14.426 1.00 69.38 95 PRO A N 1
ATOM 687 C CA . PRO A 1 95 ? -9.208 -11.621 14.690 1.00 69.38 95 PRO A CA 1
ATOM 688 C C . PRO A 1 95 ? -8.832 -11.778 16.174 1.00 69.38 95 PRO A C 1
ATOM 690 O O . PRO A 1 95 ? -8.790 -10.797 16.926 1.00 69.38 95 PRO A O 1
ATOM 693 N N . LEU A 1 96 ? -8.547 -13.012 16.601 1.00 72.00 96 LEU A N 1
ATOM 694 C CA . LEU A 1 96 ? -7.972 -13.250 17.925 1.00 72.00 96 LEU A CA 1
ATOM 695 C C . LEU A 1 96 ? -6.580 -12.609 17.977 1.00 72.00 96 LEU A C 1
ATOM 697 O O . LEU A 1 96 ? -5.740 -12.866 17.117 1.00 72.00 96 LEU A O 1
ATOM 701 N N . MET A 1 97 ? -6.363 -11.762 18.972 1.00 69.38 97 MET A N 1
ATOM 702 C CA . MET A 1 97 ? -5.117 -11.042 19.191 1.00 69.38 97 MET A CA 1
ATOM 703 C C . MET A 1 97 ? -4.318 -11.696 20.308 1.00 69.38 97 MET A C 1
ATOM 705 O O . MET A 1 97 ? -4.903 -12.168 21.284 1.00 69.38 97 MET A O 1
ATOM 709 N N . GLY A 1 98 ? -2.992 -11.639 20.191 1.00 66.38 98 GLY A N 1
ATOM 710 C CA . GLY A 1 98 ? -2.061 -12.206 21.158 1.00 66.38 98 GLY A CA 1
ATOM 711 C C . GLY A 1 98 ? -1.930 -13.729 21.078 1.00 66.38 98 GLY A C 1
ATOM 712 O O . GLY A 1 98 ? -2.626 -14.412 20.328 1.00 66.38 98 GLY A O 1
ATOM 713 N N . ASN A 1 99 ? -0.980 -14.265 21.841 1.00 64.69 99 ASN A N 1
ATOM 714 C CA . ASN A 1 99 ? -0.694 -15.694 21.926 1.00 64.69 99 ASN A CA 1
ATOM 715 C C . ASN A 1 99 ? -0.241 -16.032 23.352 1.00 64.69 99 ASN A C 1
ATOM 717 O O . ASN A 1 99 ? 0.549 -15.309 23.963 1.00 64.69 99 ASN A O 1
ATOM 721 N N . ASP A 1 100 ? -0.704 -17.160 23.881 1.00 63.66 100 ASP A N 1
ATOM 722 C CA . ASP A 1 100 ? -0.372 -17.615 25.228 1.00 63.66 100 ASP A CA 1
ATOM 723 C C . ASP A 1 100 ? 1.111 -17.971 25.431 1.00 63.66 100 ASP A C 1
ATOM 725 O O . ASP A 1 100 ? 1.570 -18.052 26.578 1.00 63.66 100 ASP A O 1
ATOM 729 N N . THR A 1 101 ? 1.893 -18.120 24.358 1.00 59.22 101 THR A N 1
ATOM 730 C CA . THR A 1 101 ? 3.302 -18.540 24.431 1.00 59.22 101 THR A CA 1
ATOM 731 C C . THR A 1 101 ? 4.284 -17.469 24.916 1.00 59.22 101 THR A C 1
ATOM 733 O O . THR A 1 101 ? 5.368 -17.831 25.366 1.00 59.22 101 THR A O 1
ATOM 736 N N . ASP A 1 102 ? 3.956 -16.173 24.869 1.00 54.84 102 ASP A N 1
ATOM 737 C CA . ASP A 1 102 ? 4.930 -15.104 25.169 1.00 54.84 102 ASP A CA 1
ATOM 738 C C . ASP A 1 102 ? 4.982 -14.758 26.668 1.00 54.84 102 ASP A C 1
ATOM 740 O O . ASP A 1 102 ? 3.987 -14.364 27.265 1.00 54.84 102 ASP A O 1
ATOM 744 N N . THR A 1 103 ? 6.119 -14.930 27.337 1.00 51.66 103 THR A N 1
ATOM 745 C CA . THR A 1 103 ? 6.237 -14.806 28.800 1.00 51.66 103 THR A CA 1
ATOM 746 C C . THR A 1 103 ? 6.159 -13.379 29.353 1.00 51.66 103 THR A C 1
ATOM 748 O O . THR A 1 103 ? 5.977 -13.250 30.564 1.00 51.66 103 THR A O 1
ATOM 751 N N . PHE A 1 104 ? 6.262 -12.328 28.529 1.00 46.50 104 PHE A N 1
ATOM 7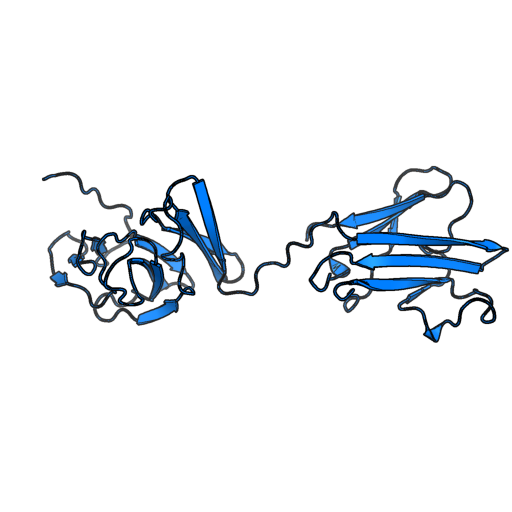52 C CA . PHE A 1 104 ? 6.410 -10.946 29.027 1.00 46.50 104 PHE A CA 1
ATOM 753 C C . PHE A 1 104 ? 5.329 -9.942 28.595 1.00 46.50 104 PHE A C 1
ATOM 755 O O . PHE A 1 104 ? 5.311 -8.835 29.133 1.00 46.50 104 PHE A O 1
ATOM 762 N N . SER A 1 105 ? 4.395 -10.310 27.714 1.00 49.72 105 SER A N 1
ATOM 763 C CA . SER A 1 105 ? 3.322 -9.405 27.279 1.00 49.72 105 SER A CA 1
ATOM 764 C C . SER A 1 105 ? 2.013 -9.702 28.015 1.00 49.72 105 SER A C 1
ATOM 766 O O . SER A 1 105 ? 1.400 -10.758 27.853 1.00 49.72 105 SER A O 1
ATOM 768 N N . SER A 1 106 ? 1.572 -8.777 28.869 1.00 50.88 106 SER A N 1
ATOM 769 C CA . SER A 1 106 ? 0.174 -8.723 29.303 1.00 50.88 106 SER A CA 1
ATOM 770 C C . SER A 1 106 ? -0.523 -7.648 28.482 1.00 50.88 106 SER A C 1
ATOM 772 O O . SER A 1 106 ? -0.149 -6.482 28.597 1.00 50.88 106 SER A O 1
ATOM 774 N N . ILE A 1 107 ? -1.532 -8.004 27.689 1.00 53.12 107 ILE A N 1
ATOM 775 C CA . ILE A 1 107 ? -2.309 -7.017 26.929 1.00 53.12 107 ILE A CA 1
ATOM 776 C C . ILE A 1 107 ? -3.073 -6.135 27.929 1.00 53.12 107 ILE A C 1
ATOM 778 O O . ILE A 1 107 ? -3.830 -6.636 28.777 1.00 53.12 107 ILE A O 1
ATOM 782 N N . TYR A 1 108 ? -2.819 -4.824 27.896 1.00 53.97 108 TYR A N 1
ATOM 783 C CA . TYR A 1 108 ? -3.559 -3.846 28.687 1.00 53.97 108 TYR A CA 1
ATOM 784 C C . TYR A 1 108 ? -4.764 -3.392 27.872 1.00 53.97 108 TYR A C 1
ATOM 786 O O . TYR A 1 108 ? -4.662 -3.140 26.683 1.00 53.97 108 TYR A O 1
ATOM 794 N N . GLY A 1 109 ? -5.939 -3.400 28.502 1.00 52.69 109 GLY A N 1
ATOM 795 C CA . GLY A 1 109 ? -7.228 -3.377 27.809 1.00 52.69 109 GLY A CA 1
ATOM 796 C C . GLY A 1 109 ? -7.573 -2.076 27.092 1.00 52.69 109 GLY A C 1
ATOM 797 O O . GLY A 1 109 ? -8.724 -1.932 26.718 1.00 52.69 109 GLY A O 1
ATOM 798 N N . ASP A 1 110 ? -6.644 -1.143 26.904 1.00 55.31 110 ASP A N 1
ATOM 799 C CA . ASP A 1 110 ? -6.932 0.138 26.270 1.00 55.31 110 ASP A CA 1
ATOM 800 C C . ASP A 1 110 ? -6.917 -0.022 24.748 1.00 55.31 110 ASP A C 1
ATOM 802 O O . ASP A 1 110 ? -5.878 -0.283 24.137 1.00 55.31 110 ASP A O 1
ATOM 806 N N . ALA A 1 111 ? -8.095 0.139 24.145 1.00 57.28 111 ALA A N 1
ATOM 807 C CA . ALA A 1 111 ? -8.279 0.217 22.706 1.00 57.28 111 ALA A CA 1
ATOM 808 C C . ALA A 1 111 ? -8.635 1.656 22.321 1.00 57.28 111 ALA A C 1
ATOM 810 O O . ALA A 1 111 ? -9.579 2.229 22.867 1.00 57.28 111 ALA A O 1
ATOM 811 N N . LYS A 1 112 ? -7.897 2.230 21.370 1.00 64.38 112 LYS A N 1
ATOM 812 C CA . LYS A 1 112 ? -8.262 3.463 20.679 1.00 64.38 112 LYS A CA 1
ATOM 813 C C . LYS A 1 112 ? -8.782 3.126 19.280 1.00 64.38 112 LYS A C 1
ATOM 815 O O . LYS A 1 112 ? -8.227 2.280 18.609 1.00 64.38 112 LYS A O 1
ATOM 820 N N . VAL A 1 113 ? -9.814 3.794 18.803 1.00 60.78 113 VAL A N 1
ATOM 821 C CA . VAL A 1 113 ? -10.435 3.634 17.493 1.00 60.78 113 VAL A CA 1
ATOM 822 C C . VAL A 1 113 ? -10.295 4.961 16.764 1.00 60.78 113 VAL A C 1
ATOM 824 O O . VAL A 1 113 ? -10.617 6.014 17.323 1.00 60.78 113 VAL A O 1
ATOM 827 N N . SER A 1 114 ? -9.792 4.912 15.534 1.00 61.84 114 SER A N 1
ATOM 828 C CA . SER A 1 114 ? -9.789 6.029 14.592 1.00 61.84 114 SER A CA 1
ATOM 829 C C . SER A 1 114 ? -10.649 5.659 13.399 1.00 61.84 114 SER A C 1
ATOM 831 O O . SER A 1 114 ? -10.436 4.614 12.796 1.00 61.84 114 SER A O 1
ATOM 833 N N . LEU A 1 115 ? -11.605 6.513 13.055 1.00 57.75 115 LEU A N 1
ATOM 834 C CA . LEU A 1 115 ? -12.408 6.353 11.852 1.00 57.75 115 LEU A CA 1
ATOM 835 C C . LEU A 1 115 ? -11.629 6.893 10.645 1.00 57.75 115 LEU A C 1
ATOM 837 O O . LEU A 1 115 ? -11.058 7.982 10.720 1.00 57.75 115 LEU A O 1
ATOM 841 N N . ASN A 1 116 ? -11.618 6.138 9.555 1.00 55.78 116 ASN A N 1
ATOM 842 C CA . ASN A 1 116 ? -11.031 6.539 8.284 1.00 55.78 116 ASN A CA 1
ATOM 843 C C . ASN A 1 116 ? -12.090 7.248 7.419 1.00 55.78 116 ASN A C 1
ATOM 845 O O . ASN A 1 116 ? -13.296 7.077 7.608 1.00 55.78 116 ASN A O 1
ATOM 849 N N . SER A 1 117 ? -11.648 8.067 6.463 1.00 53.72 117 SER A N 1
ATOM 850 C CA . SER A 1 117 ? -12.535 8.828 5.564 1.00 53.72 117 SER A CA 1
ATOM 851 C C . SER A 1 117 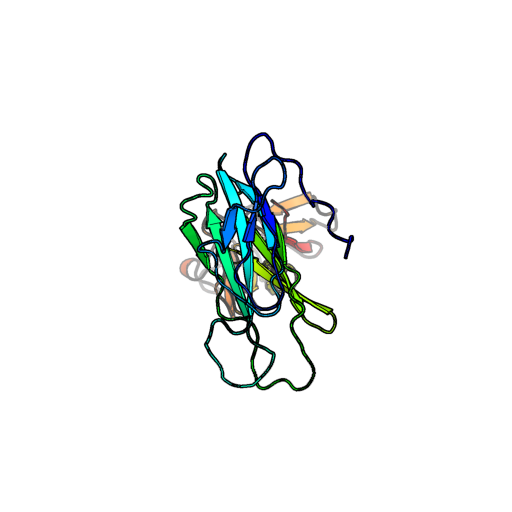? -13.380 7.945 4.639 1.00 53.72 117 SER A C 1
ATOM 853 O O . SER A 1 117 ? -14.434 8.380 4.183 1.00 53.72 117 SER A O 1
ATOM 855 N N . ASP A 1 118 ? -12.933 6.716 4.388 1.00 49.62 118 ASP A N 1
ATOM 856 C CA . ASP A 1 118 ? -13.617 5.692 3.593 1.00 49.62 118 ASP A CA 1
ATOM 857 C C . ASP A 1 118 ? -14.648 4.877 4.397 1.00 49.62 118 ASP A C 1
ATOM 859 O O . ASP A 1 118 ? -15.290 3.976 3.860 1.00 49.62 118 ASP A O 1
ATOM 863 N N . GLY A 1 119 ? -14.806 5.185 5.688 1.00 50.22 119 GLY A N 1
ATOM 864 C CA . GLY A 1 119 ? -15.742 4.505 6.572 1.00 50.22 119 GLY A CA 1
ATOM 865 C C . GLY A 1 119 ? -15.233 3.206 7.194 1.00 50.22 119 GLY A C 1
ATOM 866 O O . GLY A 1 119 ? -15.950 2.569 7.970 1.00 50.22 119 GLY A O 1
ATOM 867 N N . THR A 1 120 ? -13.988 2.822 6.918 1.00 50.94 120 THR A N 1
ATOM 868 C CA . THR A 1 120 ? -13.284 1.817 7.715 1.00 50.94 120 THR A CA 1
ATOM 869 C C . THR A 1 120 ? -12.799 2.438 9.029 1.00 50.94 120 THR A C 1
ATOM 871 O O . THR A 1 120 ? -12.859 3.649 9.237 1.00 50.94 120 THR A O 1
ATOM 874 N N . TYR A 1 121 ? -12.329 1.624 9.967 1.00 50.84 121 TYR A N 1
ATOM 875 C CA . TYR A 1 121 ? -11.773 2.111 11.227 1.00 50.84 121 TYR A CA 1
ATOM 876 C C . TYR A 1 121 ? -10.502 1.347 11.563 1.00 50.84 121 TYR A C 1
ATOM 878 O O . TYR A 1 121 ? -10.400 0.153 11.293 1.00 50.84 121 TYR A O 1
ATOM 886 N N . ASN A 1 122 ? -9.560 2.055 12.177 1.00 52.19 122 ASN A N 1
ATOM 887 C CA . ASN A 1 122 ? -8.342 1.518 12.754 1.00 52.19 122 ASN A CA 1
ATOM 888 C C . ASN A 1 122 ? -8.543 1.344 14.251 1.00 52.19 122 ASN A C 1
ATOM 890 O O . ASN A 1 122 ? -8.859 2.313 14.943 1.00 52.19 122 ASN A O 1
ATOM 894 N N . VAL A 1 123 ? -8.326 0.137 14.762 1.00 53.72 123 VAL A N 1
ATOM 895 C CA . VAL A 1 123 ? -8.289 -0.108 16.204 1.00 53.72 123 VAL A CA 1
ATOM 896 C C . VAL A 1 123 ? -6.848 -0.269 16.659 1.00 53.72 123 VAL A C 1
ATOM 898 O O . VAL A 1 123 ? -6.098 -1.022 16.057 1.00 53.72 123 VAL A O 1
ATOM 901 N N . TYR A 1 124 ? -6.488 0.448 17.711 1.00 54.62 124 TYR A N 1
ATOM 902 C CA . TYR A 1 124 ? -5.182 0.552 18.335 1.00 54.62 124 TYR A CA 1
ATOM 903 C C . TYR A 1 124 ? -5.275 -0.052 19.728 1.00 54.62 124 TYR A C 1
ATOM 905 O O . TYR A 1 124 ? -5.802 0.591 20.632 1.00 54.62 124 TYR A O 1
ATOM 913 N N . ALA A 1 125 ? -4.785 -1.267 19.922 1.00 54.50 125 ALA A N 1
ATOM 914 C CA . ALA A 1 125 ? -4.693 -1.849 21.258 1.00 54.50 125 ALA A CA 1
ATOM 915 C C . ALA A 1 125 ? -3.284 -1.655 21.822 1.00 54.50 125 ALA A C 1
ATOM 917 O O . ALA A 1 125 ? -2.305 -1.870 21.107 1.00 54.50 125 ALA A O 1
ATOM 918 N N . LEU A 1 126 ? -3.183 -1.253 23.091 1.00 52.00 126 LEU A N 1
ATOM 919 C CA . LEU A 1 126 ? -1.907 -1.176 23.803 1.00 52.00 126 LEU A CA 1
ATOM 920 C C . LEU A 1 126 ? -1.558 -2.530 24.428 1.00 52.00 126 LEU A C 1
ATOM 922 O O . LEU A 1 126 ? -2.076 -2.920 25.477 1.00 52.00 126 LEU A O 1
ATOM 926 N N . GLU A 1 127 ? -0.614 -3.238 23.819 1.00 52.84 127 GLU A N 1
ATOM 927 C CA . GLU A 1 127 ? 0.012 -4.378 24.480 1.00 52.84 127 GLU A CA 1
ATOM 928 C C . GLU A 1 127 ? 0.994 -3.893 25.556 1.00 52.84 127 GLU A C 1
ATOM 930 O O . GLU A 1 127 ? 1.653 -2.857 25.417 1.00 52.84 127 GLU A O 1
ATOM 935 N N . GLY A 1 128 ? 1.094 -4.625 26.669 1.00 46.47 128 GLY A N 1
ATOM 936 C CA . GLY A 1 128 ? 2.125 -4.354 27.664 1.00 46.47 128 GLY A CA 1
ATOM 937 C C . GLY A 1 128 ? 3.503 -4.421 27.010 1.00 46.47 128 GLY A C 1
ATOM 938 O O . GLY A 1 128 ? 3.858 -5.447 26.446 1.00 46.47 128 GLY A O 1
ATOM 939 N N . VAL A 1 129 ? 4.266 -3.329 27.142 1.00 34.38 129 VAL A N 1
ATOM 940 C CA . VAL A 1 129 ? 5.565 -3.045 26.498 1.00 34.38 129 VAL A CA 1
ATOM 941 C C . VAL A 1 129 ? 5.468 -2.580 25.027 1.00 34.38 129 VAL A C 1
ATOM 943 O O . VAL A 1 129 ? 6.088 -3.135 24.131 1.00 34.38 129 VAL A O 1
ATOM 946 N N . ASN A 1 130 ? 4.754 -1.468 24.804 1.00 33.53 130 ASN A N 1
ATOM 947 C CA . ASN A 1 130 ? 4.860 -0.576 23.632 1.00 33.53 130 ASN A CA 1
ATOM 948 C C . ASN A 1 130 ? 4.566 -1.187 22.245 1.00 33.53 130 ASN A C 1
ATOM 950 O O . ASN A 1 130 ? 5.072 -0.687 21.241 1.00 33.53 130 ASN A O 1
ATOM 954 N N . GLY A 1 131 ? 3.730 -2.222 22.165 1.00 33.28 131 GLY A N 1
ATOM 955 C CA . GLY A 1 131 ? 3.173 -2.691 20.895 1.00 33.28 131 GLY A CA 1
ATOM 956 C C . GLY A 1 131 ? 1.877 -1.950 20.568 1.00 33.28 131 GLY A C 1
ATOM 957 O O . GLY A 1 131 ? 0.905 -2.070 21.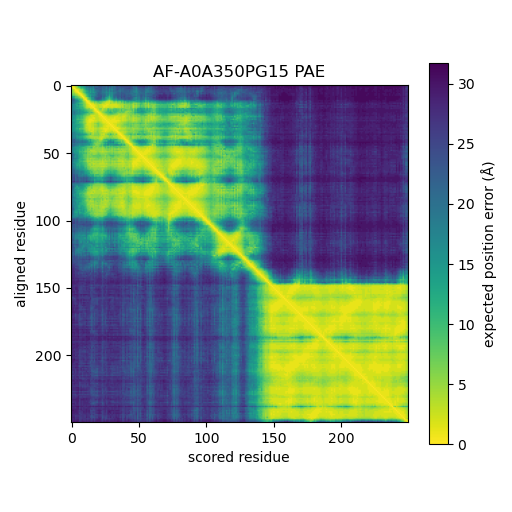311 1.00 33.28 131 GLY A O 1
ATOM 958 N N . LEU A 1 132 ? 1.866 -1.175 19.481 1.00 36.03 132 LEU A N 1
ATOM 959 C CA . LEU A 1 132 ? 0.661 -0.581 18.901 1.00 36.03 132 LEU A CA 1
ATOM 960 C C . LEU A 1 132 ? 0.192 -1.487 17.757 1.00 36.03 132 LEU A C 1
ATOM 962 O O . LEU A 1 132 ? 0.790 -1.467 16.686 1.00 36.03 132 LEU A O 1
ATOM 966 N N . ALA A 1 133 ? -0.851 -2.287 17.973 1.00 36.28 133 ALA A N 1
ATOM 967 C CA . ALA A 1 133 ? -1.437 -3.101 16.906 1.00 36.28 133 ALA A CA 1
ATOM 968 C C . ALA A 1 133 ? -2.576 -2.329 16.225 1.00 36.28 133 ALA A C 1
ATOM 970 O O . ALA A 1 133 ? -3.495 -1.895 16.916 1.00 36.28 133 ALA A O 1
ATOM 971 N N . THR A 1 134 ? -2.501 -2.146 14.901 1.00 36.34 134 THR A N 1
ATOM 972 C CA . THR A 1 134 ? -3.517 -1.476 14.071 1.00 36.34 134 THR A CA 1
ATOM 973 C C . THR A 1 134 ? -4.381 -2.497 13.333 1.00 36.34 134 THR A C 1
ATOM 975 O O . THR A 1 134 ? -3.852 -3.287 12.554 1.00 36.34 134 THR A O 1
ATOM 978 N N . PHE A 1 135 ? -5.700 -2.461 13.528 1.00 43.09 135 PHE A N 1
ATOM 979 C CA . PHE A 1 135 ? -6.651 -3.334 12.823 1.00 43.09 135 PHE A CA 1
ATOM 980 C C . PHE A 1 135 ? -7.586 -2.515 11.943 1.00 43.09 135 PHE A C 1
ATOM 982 O O . PHE A 1 135 ? -8.330 -1.698 12.480 1.00 43.09 135 PHE A O 1
ATOM 989 N N . THR A 1 136 ? -7.580 -2.763 10.633 1.00 38.12 136 THR A N 1
ATOM 990 C CA . THR A 1 136 ? -8.468 -2.115 9.654 1.00 38.12 136 THR A CA 1
ATOM 991 C C . THR A 1 136 ? -9.532 -3.116 9.182 1.00 38.12 136 THR A C 1
ATOM 993 O O . THR A 1 136 ? -9.216 -4.280 8.956 1.00 38.12 136 THR A O 1
ATOM 996 N N . ASN A 1 137 ? -10.798 -2.693 9.039 1.00 37.59 137 ASN A N 1
ATOM 997 C CA . ASN A 1 137 ? -11.878 -3.512 8.435 1.00 37.59 137 ASN A CA 1
ATOM 998 C C . ASN A 1 137 ? -11.901 -3.449 6.888 1.00 37.59 137 ASN A C 1
ATOM 1000 O O . ASN A 1 137 ? -12.817 -3.946 6.239 1.00 37.59 137 ASN A O 1
ATOM 1004 N N . GLY A 1 138 ? -10.903 -2.797 6.300 1.00 36.81 138 GLY A N 1
ATOM 1005 C CA . GLY A 1 138 ? -10.543 -2.890 4.891 1.00 36.81 138 GLY A CA 1
ATOM 1006 C C . GLY A 1 138 ? -9.281 -3.736 4.749 1.00 36.81 138 GLY A C 1
ATOM 1007 O O . GLY A 1 138 ? -8.628 -4.046 5.750 1.00 36.81 138 GLY A O 1
ATOM 1008 N N . ALA A 1 139 ? -8.908 -4.085 3.514 1.00 34.75 139 ALA A N 1
ATOM 1009 C CA . ALA A 1 139 ? -7.521 -4.466 3.260 1.00 34.75 139 ALA A CA 1
ATOM 1010 C C . ALA A 1 139 ? -6.626 -3.395 3.902 1.00 34.75 139 ALA A C 1
ATOM 1012 O O . ALA A 1 139 ? -6.954 -2.207 3.802 1.00 34.75 139 ALA A O 1
ATOM 1013 N N . LEU A 1 140 ? -5.556 -3.804 4.603 1.00 32.91 140 LEU A N 1
ATOM 1014 C CA . LEU A 1 140 ? -4.541 -2.843 5.036 1.00 32.91 140 LEU A CA 1
ATOM 1015 C C . LEU A 1 140 ? -4.249 -1.952 3.825 1.00 32.91 140 LEU A C 1
ATOM 1017 O O . LEU A 1 140 ? -4.161 -2.508 2.72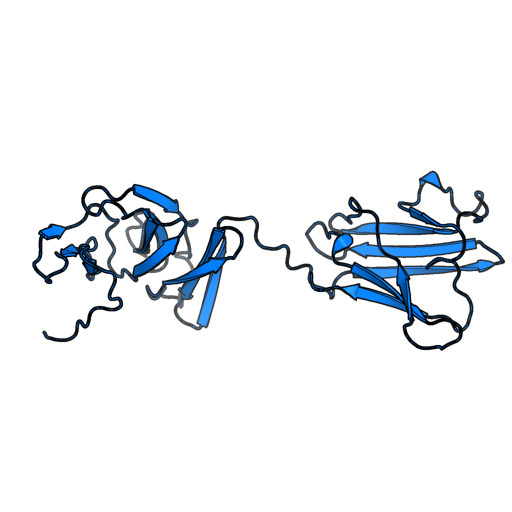0 1.00 32.91 140 LEU A O 1
ATOM 1021 N N . PRO A 1 141 ? -4.140 -0.615 3.976 1.00 34.91 141 PRO A N 1
ATOM 1022 C CA . PRO A 1 141 ? -3.524 0.148 2.909 1.00 34.91 141 PRO A CA 1
ATOM 1023 C C . PRO A 1 141 ? -2.236 -0.604 2.608 1.00 34.91 141 PRO A C 1
ATOM 1025 O O . PRO A 1 141 ? -1.466 -0.884 3.534 1.00 34.91 141 PRO A O 1
ATOM 1028 N N . VAL A 1 142 ? -2.083 -1.059 1.362 1.00 39.88 142 VAL A N 1
ATOM 1029 C CA . VAL A 1 142 ? -0.789 -1.536 0.902 1.00 39.88 142 VAL A CA 1
ATOM 1030 C C . VAL A 1 142 ? 0.091 -0.337 1.174 1.00 39.88 142 VAL A C 1
ATOM 1032 O O . VAL A 1 142 ? -0.070 0.711 0.549 1.00 39.88 142 VAL A O 1
ATOM 1035 N N . VAL A 1 143 ? 0.886 -0.429 2.238 1.00 39.31 143 VAL A N 1
ATOM 1036 C CA . VAL A 1 143 ? 1.968 0.509 2.438 1.00 39.31 143 VAL A CA 1
ATOM 1037 C C . VAL A 1 143 ? 2.885 0.108 1.311 1.00 39.31 143 VAL A C 1
ATOM 1039 O O . VAL A 1 143 ? 3.626 -0.865 1.429 1.00 39.31 143 VAL A O 1
ATOM 1042 N N . ASP A 1 144 ? 2.696 0.776 0.178 1.00 49.28 144 ASP A N 1
ATOM 1043 C CA . ASP A 1 144 ? 3.658 0.792 -0.894 1.00 49.28 144 ASP A CA 1
ATOM 1044 C C . ASP A 1 144 ? 4.884 1.392 -0.238 1.00 49.28 144 ASP A C 1
ATOM 1046 O O . ASP A 1 144 ? 4.975 2.602 -0.038 1.00 49.28 144 ASP A O 1
ATOM 1050 N N . ASP A 1 145 ? 5.733 0.527 0.309 1.00 54.38 145 ASP A N 1
ATOM 1051 C CA . ASP A 1 145 ? 6.965 0.970 0.910 1.00 54.38 145 ASP A CA 1
ATOM 1052 C C . ASP A 1 145 ? 7.752 1.580 -0.253 1.00 54.38 145 ASP A C 1
ATOM 1054 O O . ASP A 1 145 ? 8.188 0.850 -1.154 1.00 54.38 145 ASP A O 1
ATOM 1058 N N . PRO A 1 146 ? 7.910 2.919 -0.288 1.00 54.38 146 PRO A N 1
ATOM 1059 C CA . PRO A 1 146 ? 8.491 3.607 -1.431 1.00 54.38 146 PRO A CA 1
ATOM 1060 C C . PRO A 1 146 ? 9.941 3.167 -1.685 1.00 54.38 146 PRO A C 1
ATOM 1062 O O . PRO A 1 146 ? 10.519 3.541 -2.701 1.00 54.38 146 PRO A O 1
ATOM 1065 N N . SER A 1 147 ? 10.532 2.387 -0.770 1.00 57.84 147 SER A N 1
ATOM 1066 C CA . SER A 1 147 ? 11.913 1.924 -0.813 1.00 57.84 147 SER A CA 1
ATOM 1067 C C . SER A 1 147 ? 12.166 0.612 -1.572 1.00 57.84 147 SER A C 1
ATOM 1069 O O . SER A 1 147 ? 13.331 0.237 -1.701 1.00 57.84 147 SER A O 1
ATOM 1071 N N . ASN A 1 148 ? 11.144 -0.055 -2.126 1.00 72.62 148 ASN A N 1
ATOM 1072 C CA . ASN A 1 148 ? 11.308 -1.431 -2.629 1.00 72.62 148 ASN A CA 1
ATOM 1073 C C . ASN A 1 148 ? 11.117 -1.634 -4.145 1.00 72.62 148 ASN A C 1
ATOM 1075 O O . ASN A 1 148 ? 11.272 -2.761 -4.624 1.00 72.62 148 ASN A O 1
ATOM 1079 N N . LEU A 1 149 ? 10.842 -0.568 -4.908 1.00 88.75 149 LEU A N 1
ATOM 1080 C CA . LEU A 1 149 ? 11.019 -0.582 -6.363 1.00 88.75 149 LEU A CA 1
ATOM 1081 C C . LEU A 1 149 ? 12.430 -0.111 -6.716 1.00 88.75 149 LEU A C 1
ATOM 1083 O O . LEU A 1 149 ? 12.875 0.944 -6.260 1.00 88.75 149 LEU A O 1
ATOM 1087 N N . ILE A 1 150 ? 13.115 -0.859 -7.574 1.00 91.94 150 ILE A N 1
ATOM 1088 C CA . ILE A 1 150 ? 14.423 -0.469 -8.110 1.00 91.94 150 ILE A CA 1
ATOM 1089 C C . ILE A 1 150 ? 14.389 -0.463 -9.631 1.00 91.94 150 ILE A C 1
ATOM 1091 O O . ILE A 1 150 ? 13.679 -1.265 -10.231 1.00 91.94 150 ILE A O 1
ATOM 1095 N N . PHE A 1 151 ? 15.210 0.382 -10.256 1.00 95.50 151 PHE A N 1
ATOM 1096 C CA . PHE A 1 151 ? 15.620 0.118 -11.633 1.00 95.50 151 PHE A CA 1
ATOM 1097 C C . PHE A 1 151 ? 16.601 -1.053 -11.608 1.00 95.50 151 PHE A C 1
ATOM 1099 O O . PHE A 1 151 ? 17.759 -0.881 -11.221 1.00 95.50 151 PHE A O 1
ATOM 1106 N N . SER A 1 152 ? 16.119 -2.247 -11.936 1.00 95.38 152 SER A N 1
ATOM 1107 C CA . SER A 1 152 ? 16.940 -3.458 -11.993 1.00 95.38 152 SER A CA 1
ATOM 1108 C C . SER A 1 152 ? 17.790 -3.492 -13.258 1.00 95.38 152 SER A C 1
ATOM 1110 O O . SER A 1 152 ? 18.931 -3.952 -13.201 1.00 95.38 152 SER A O 1
ATOM 1112 N N . GLU A 1 153 ? 17.299 -2.906 -14.354 1.00 94.62 153 GLU A N 1
ATOM 1113 C CA . GLU A 1 153 ? 18.067 -2.698 -15.580 1.00 94.62 153 GLU A CA 1
ATOM 1114 C C . GLU A 1 153 ? 17.834 -1.307 -16.182 1.00 94.62 153 GLU A C 1
ATOM 1116 O O . GLU A 1 153 ? 16.735 -0.748 -16.163 1.00 94.62 153 GLU A O 1
ATOM 1121 N N . TYR A 1 154 ? 18.904 -0.748 -16.747 1.00 94.44 154 TYR A N 1
ATOM 1122 C CA . TYR A 1 154 ? 18.907 0.535 -17.442 1.00 94.44 154 TYR A CA 1
ATOM 1123 C C . TYR A 1 154 ? 19.742 0.396 -18.717 1.00 94.44 154 TYR A C 1
ATOM 1125 O O . TYR A 1 154 ? 20.975 0.409 -18.673 1.00 94.44 154 TYR A O 1
ATOM 1133 N N . ILE A 1 155 ? 19.076 0.189 -19.852 1.00 94.25 155 ILE A N 1
ATOM 1134 C CA . ILE A 1 155 ? 19.728 -0.158 -21.116 1.00 94.25 155 ILE A CA 1
ATOM 1135 C C . ILE A 1 155 ? 19.899 1.094 -21.975 1.00 94.25 155 ILE A C 1
ATOM 1137 O O . ILE A 1 155 ? 18.933 1.607 -22.535 1.00 94.25 155 ILE A O 1
ATOM 1141 N N . GLU A 1 156 ? 21.154 1.508 -22.165 1.00 92.56 156 GLU A N 1
ATOM 1142 C CA . GLU A 1 156 ? 21.557 2.522 -23.145 1.00 92.56 156 GLU A CA 1
ATOM 1143 C C . GLU A 1 156 ? 22.346 1.871 -24.294 1.00 92.56 156 GLU A C 1
ATOM 1145 O O . GLU A 1 156 ? 23.573 1.942 -24.386 1.00 92.56 156 GLU A O 1
ATOM 1150 N N . GLY A 1 157 ? 21.633 1.175 -25.178 1.00 91.88 157 GLY A N 1
ATOM 1151 C CA . GLY A 1 157 ? 22.214 0.598 -26.383 1.00 91.88 157 GLY A CA 1
ATOM 1152 C C . GLY A 1 157 ? 22.453 1.627 -27.493 1.00 91.88 157 GLY A C 1
ATOM 1153 O O . GLY A 1 157 ? 22.122 2.811 -27.403 1.00 91.88 157 GLY A O 1
ATOM 1154 N N . SER A 1 158 ? 23.028 1.156 -28.602 1.00 91.75 158 SER A N 1
ATOM 1155 C CA . SER A 1 158 ? 23.249 1.990 -29.792 1.00 91.75 158 SER A CA 1
ATOM 1156 C C . SER A 1 158 ? 21.926 2.440 -30.415 1.00 91.75 158 SER A C 1
ATOM 1158 O O . SER A 1 158 ? 21.010 1.634 -30.555 1.00 91.75 158 SER A O 1
ATOM 1160 N N . SER A 1 159 ? 21.851 3.691 -30.886 1.00 92.69 159 SER A N 1
ATOM 1161 C CA . SER A 1 159 ? 20.623 4.258 -31.475 1.00 92.69 159 SER A CA 1
ATOM 1162 C C . SER A 1 159 ? 19.421 4.051 -30.541 1.00 92.69 159 SER A C 1
ATOM 1164 O O . SER A 1 159 ? 19.576 4.257 -29.348 1.00 92.69 159 SER A O 1
ATOM 1166 N N . ASN A 1 160 ? 18.243 3.660 -31.018 1.00 94.38 160 ASN A N 1
ATOM 1167 C CA . ASN A 1 160 ? 17.024 3.533 -30.209 1.00 94.38 160 ASN A CA 1
ATOM 1168 C C . ASN A 1 160 ? 16.937 2.245 -29.374 1.00 94.38 160 ASN A C 1
ATOM 1170 O O . ASN A 1 160 ? 15.887 1.959 -28.812 1.00 94.38 160 ASN A O 1
ATOM 1174 N N . ASN A 1 161 ? 18.028 1.482 -29.254 1.00 96.00 161 ASN A N 1
ATOM 1175 C CA . ASN A 1 161 ? 18.047 0.243 -28.479 1.00 96.00 161 ASN A CA 1
ATOM 1176 C C . ASN A 1 161 ? 18.098 0.525 -26.974 1.00 96.00 161 ASN A C 1
ATOM 1178 O O . ASN A 1 161 ? 19.154 0.409 -26.358 1.00 96.00 161 ASN A O 1
ATOM 1182 N N . LYS A 1 162 ? 16.972 0.968 -26.409 1.00 96.50 162 LYS A N 1
ATOM 1183 C CA . LYS A 1 162 ? 16.866 1.441 -25.030 1.00 96.50 162 LYS A CA 1
ATOM 1184 C C . LYS A 1 162 ? 15.661 0.846 -24.319 1.00 96.50 162 LYS A C 1
ATOM 1186 O O . LYS A 1 162 ? 14.584 0.735 -24.907 1.00 96.50 162 LYS A O 1
ATOM 1191 N N . ALA A 1 163 ? 15.849 0.525 -23.046 1.00 97.06 163 ALA A N 1
ATOM 1192 C CA . ALA A 1 163 ? 14.812 0.002 -22.166 1.00 97.06 163 ALA A CA 1
ATOM 1193 C C . ALA A 1 163 ? 15.126 0.338 -20.704 1.00 97.06 163 ALA A C 1
ATOM 1195 O O . ALA A 1 163 ? 16.279 0.603 -20.352 1.00 97.06 163 ALA A O 1
ATOM 1196 N N . ILE A 1 164 ? 14.099 0.330 -19.863 1.00 97.38 164 ILE A N 1
ATOM 1197 C CA . ILE A 1 164 ? 14.217 0.428 -18.407 1.00 97.38 164 ILE A CA 1
ATOM 1198 C C . ILE A 1 164 ? 13.388 -0.705 -17.808 1.00 97.38 164 ILE A C 1
ATOM 1200 O O . ILE A 1 164 ? 12.222 -0.853 -18.166 1.00 97.38 164 ILE A O 1
ATOM 1204 N N . GLU A 1 165 ? 13.976 -1.462 -16.888 1.00 97.44 165 GLU A N 1
ATOM 1205 C CA . GLU A 1 165 ? 13.277 -2.478 -16.099 1.00 97.44 165 GLU A CA 1
ATOM 1206 C C . GLU A 1 165 ? 13.135 -1.996 -14.655 1.00 97.44 165 GLU A C 1
ATOM 1208 O O . GLU A 1 165 ? 14.098 -1.515 -14.047 1.00 97.44 165 GLU A O 1
ATOM 1213 N N . ILE A 1 166 ? 11.928 -2.126 -14.107 1.00 97.19 166 ILE A N 1
ATOM 1214 C CA . ILE A 1 166 ? 11.624 -1.861 -12.703 1.00 97.19 166 ILE A CA 1
ATOM 1215 C C . ILE A 1 166 ? 11.285 -3.189 -12.034 1.00 97.19 166 ILE A C 1
ATOM 1217 O O . ILE A 1 166 ? 10.342 -3.846 -12.455 1.00 97.19 166 ILE A O 1
ATOM 1221 N N . THR A 1 167 ? 11.995 -3.563 -10.970 1.00 95.88 167 THR A N 1
ATOM 1222 C CA . THR A 1 167 ? 11.668 -4.766 -10.186 1.00 95.88 167 THR A CA 1
ATOM 1223 C C . THR A 1 167 ? 10.976 -4.395 -8.885 1.00 95.88 167 THR A C 1
ATOM 1225 O O . THR A 1 167 ? 11.426 -3.494 -8.170 1.00 95.88 167 THR A O 1
ATOM 1228 N N . ASN A 1 168 ? 9.925 -5.145 -8.553 1.00 93.06 168 ASN A N 1
ATOM 1229 C CA . ASN A 1 168 ? 9.291 -5.125 -7.243 1.00 93.06 168 ASN A CA 1
ATOM 1230 C C . ASN A 1 168 ? 9.935 -6.157 -6.311 1.00 93.06 168 ASN A C 1
ATOM 1232 O O . ASN A 1 168 ? 9.680 -7.355 -6.418 1.00 93.06 168 ASN A O 1
ATOM 1236 N N . LEU A 1 169 ? 10.744 -5.687 -5.360 1.00 87.25 169 LEU A N 1
ATOM 1237 C CA . LEU A 1 169 ? 11.417 -6.546 -4.378 1.00 87.25 169 LEU A CA 1
ATOM 1238 C C . LEU A 1 169 ? 10.567 -6.850 -3.130 1.00 87.25 169 LEU A C 1
ATOM 1240 O O . LEU A 1 169 ? 11.077 -7.450 -2.182 1.00 87.25 169 LEU A O 1
ATOM 1244 N N . THR A 1 170 ? 9.298 -6.434 -3.098 1.00 79.94 170 THR A N 1
ATOM 1245 C CA . THR A 1 170 ? 8.386 -6.717 -1.978 1.00 79.94 170 THR A CA 1
ATOM 1246 C C . THR A 1 170 ? 7.748 -8.104 -2.077 1.00 79.94 170 THR A C 1
ATOM 1248 O O . THR A 1 170 ? 7.867 -8.814 -3.077 1.00 79.94 170 THR A O 1
ATOM 1251 N N . ASP A 1 171 ? 7.029 -8.484 -1.022 1.00 81.56 171 ASP A N 1
ATOM 1252 C CA . ASP A 1 171 ? 6.208 -9.691 -0.936 1.00 81.56 171 ASP A CA 1
ATOM 1253 C C . ASP A 1 171 ? 4.738 -9.465 -1.348 1.00 81.56 171 ASP A C 1
ATOM 1255 O O . ASP A 1 171 ? 3.904 -10.359 -1.182 1.00 81.56 171 ASP A O 1
ATOM 1259 N N . SER A 1 172 ? 4.408 -8.298 -1.914 1.00 80.00 172 SER A N 1
ATOM 1260 C CA . SER A 1 172 ? 3.049 -7.945 -2.337 1.00 80.00 172 SER A CA 1
ATOM 1261 C C . SER A 1 172 ? 3.019 -7.270 -3.712 1.00 80.00 172 SER A C 1
ATOM 1263 O O . SER A 1 172 ? 4.049 -6.876 -4.250 1.00 80.00 172 SER A O 1
ATOM 1265 N N . THR A 1 173 ? 1.842 -7.180 -4.332 1.00 84.75 173 THR A N 1
ATOM 1266 C CA . THR A 1 173 ? 1.686 -6.468 -5.609 1.00 84.75 173 THR A CA 1
ATOM 1267 C C . THR A 1 173 ? 1.735 -4.959 -5.385 1.00 84.75 173 THR A C 1
ATOM 1269 O O . THR A 1 173 ? 0.966 -4.433 -4.582 1.00 84.75 173 THR A O 1
ATOM 1272 N N . VAL A 1 174 ? 2.579 -4.273 -6.153 1.00 88.31 174 VAL A N 1
ATOM 1273 C CA . VAL A 1 174 ? 2.736 -2.813 -6.144 1.00 88.31 174 VAL A CA 1
ATOM 1274 C C . VAL A 1 174 ? 1.887 -2.186 -7.248 1.00 88.31 174 VAL A C 1
ATOM 1276 O O . VAL A 1 174 ? 1.914 -2.649 -8.390 1.00 88.31 174 VAL A O 1
ATOM 1279 N N . ASN A 1 175 ? 1.137 -1.130 -6.923 1.00 89.38 175 ASN A N 1
ATOM 1280 C CA . ASN A 1 175 ? 0.335 -0.383 -7.893 1.00 89.38 175 ASN A CA 1
ATOM 1281 C C . ASN A 1 175 ? 1.130 0.818 -8.420 1.00 89.38 175 ASN A C 1
ATOM 1283 O O . ASN A 1 175 ? 1.375 1.784 -7.698 1.00 89.38 175 ASN A O 1
ATOM 1287 N N . LEU A 1 176 ? 1.473 0.807 -9.709 1.00 91.62 176 LEU A N 1
ATOM 1288 C CA . LEU A 1 176 ? 2.305 1.853 -10.304 1.00 91.62 176 LEU A CA 1
ATOM 1289 C C . LEU A 1 176 ? 1.577 3.192 -10.484 1.00 91.62 176 LEU A C 1
ATOM 1291 O O . LEU A 1 176 ? 2.229 4.195 -10.762 1.00 91.62 176 LEU A O 1
ATOM 1295 N N . GLN A 1 177 ? 0.262 3.265 -10.247 1.00 89.69 177 GLN A N 1
ATOM 1296 C CA . GLN A 1 177 ? -0.447 4.549 -10.143 1.00 89.69 177 GLN A CA 1
ATOM 1297 C C . GLN A 1 177 ? 0.055 5.428 -8.991 1.00 89.69 177 GLN A C 1
ATOM 1299 O O . GLN A 1 177 ? -0.063 6.651 -9.062 1.00 89.69 177 GLN A O 1
ATOM 1304 N N . ASN A 1 178 ? 0.658 4.821 -7.967 1.00 88.06 178 ASN A N 1
ATOM 1305 C CA . ASN A 1 178 ? 1.279 5.532 -6.852 1.00 88.06 178 ASN A CA 1
ATOM 1306 C C . ASN A 1 178 ? 2.711 5.988 -7.170 1.00 88.06 178 ASN A C 1
ATOM 1308 O O . ASN A 1 178 ? 3.381 6.558 -6.312 1.00 88.06 178 ASN A O 1
ATOM 1312 N N . TYR A 1 179 ? 3.204 5.749 -8.390 1.00 92.12 179 TYR A N 1
ATOM 1313 C CA . TYR A 1 179 ? 4.576 6.049 -8.780 1.00 92.12 179 TYR A CA 1
ATOM 1314 C C . TYR A 1 179 ? 4.663 6.862 -10.070 1.00 92.12 179 TYR A C 1
ATOM 1316 O O . TYR A 1 179 ? 3.763 6.889 -10.910 1.00 92.12 179 TYR A O 1
ATOM 1324 N N . ARG A 1 180 ? 5.802 7.533 -10.245 1.00 94.50 180 ARG A N 1
ATOM 1325 C CA . ARG A 1 180 ? 6.201 8.173 -11.505 1.00 94.50 180 ARG A CA 1
ATOM 1326 C C . ARG A 1 180 ? 7.684 7.976 -11.757 1.00 94.50 180 ARG A C 1
ATOM 1328 O O . ARG A 1 180 ? 8.475 7.968 -10.815 1.00 94.50 180 ARG A O 1
ATOM 1335 N N . ILE A 1 181 ? 8.071 7.923 -13.031 1.00 96.25 181 ILE A N 1
ATOM 1336 C CA . ILE A 1 181 ? 9.481 8.094 -13.404 1.00 96.25 181 ILE A CA 1
ATOM 1337 C C . ILE A 1 181 ? 9.738 9.585 -13.601 1.00 96.25 181 ILE A C 1
ATOM 1339 O O . ILE A 1 181 ? 9.191 10.187 -14.522 1.00 96.25 181 ILE A O 1
ATOM 1343 N N . VAL A 1 182 ? 10.575 10.185 -12.761 1.00 95.25 182 VAL A N 1
ATOM 1344 C CA . VAL A 1 182 ? 11.108 11.535 -12.970 1.00 95.25 182 VAL A CA 1
ATOM 1345 C C . VAL A 1 182 ? 12.301 11.498 -13.906 1.00 95.25 182 VAL A C 1
ATOM 1347 O O . VAL A 1 182 ? 13.090 10.554 -13.885 1.00 95.25 182 VAL A O 1
ATOM 1350 N N . GLN A 1 183 ? 12.448 12.534 -14.722 1.00 95.31 183 GLN A N 1
ATOM 1351 C CA . GLN A 1 183 ? 13.501 12.610 -15.724 1.00 95.31 183 GLN A CA 1
ATOM 1352 C C . GLN A 1 183 ? 14.252 13.934 -15.599 1.00 95.31 183 GLN A C 1
ATOM 1354 O O . GLN A 1 183 ? 13.651 15.011 -15.540 1.00 95.31 183 GLN A O 1
ATOM 1359 N N . SER A 1 184 ? 15.574 13.813 -15.574 1.00 94.62 184 SER A N 1
ATOM 1360 C CA . SER A 1 184 ? 16.530 14.889 -15.781 1.00 94.62 184 SER A CA 1
ATOM 1361 C C . SER A 1 184 ? 17.087 14.760 -17.187 1.00 94.62 184 SER A C 1
ATOM 1363 O O . SER A 1 184 ? 17.427 13.648 -17.602 1.00 94.62 184 SER A O 1
ATOM 1365 N N . VAL A 1 185 ? 17.150 15.872 -17.916 1.00 91.31 185 VAL A N 1
ATOM 1366 C CA . VAL A 1 185 ? 17.601 15.884 -19.310 1.00 91.31 185 VAL A CA 1
ATOM 1367 C C . VAL A 1 185 ? 18.829 16.776 -19.437 1.00 91.31 185 VAL A C 1
ATOM 1369 O O . VAL A 1 185 ? 18.762 17.952 -19.081 1.00 91.31 185 VAL A O 1
ATOM 1372 N N . ASN A 1 186 ? 19.944 16.230 -19.925 1.00 90.50 186 ASN A N 1
ATOM 1373 C CA . ASN A 1 186 ? 21.262 16.882 -19.964 1.00 90.50 186 ASN A CA 1
ATOM 1374 C C . ASN A 1 186 ? 21.666 17.558 -18.631 1.00 90.50 186 ASN A C 1
ATOM 1376 O O . ASN A 1 186 ? 22.034 18.737 -18.587 1.00 90.50 186 ASN A O 1
ATOM 1380 N N . GLY A 1 187 ? 21.490 16.853 -17.507 1.00 84.69 187 GLY A N 1
ATOM 1381 C CA . GLY A 1 187 ? 21.727 17.376 -16.153 1.00 84.69 187 GLY A CA 1
ATOM 1382 C C . GLY A 1 187 ? 20.791 18.514 -15.708 1.00 84.69 187 GLY A C 1
ATOM 1383 O O . GLY A 1 187 ? 21.005 19.120 -14.654 1.00 84.69 187 GLY A O 1
ATOM 1384 N N . GLY A 1 188 ? 19.766 18.834 -16.499 1.00 84.50 188 GLY A N 1
ATOM 1385 C CA . GLY A 1 188 ? 18.784 19.872 -16.218 1.00 84.50 188 GLY A CA 1
ATOM 1386 C C . GLY A 1 188 ? 17.665 19.361 -15.321 1.00 84.50 188 GLY A C 1
ATOM 1387 O O . GLY A 1 188 ? 16.699 18.796 -15.820 1.00 84.50 188 GLY A O 1
ATOM 1388 N N . GLY A 1 189 ? 17.799 19.572 -14.007 1.00 88.69 189 GLY A N 1
ATOM 1389 C CA . GLY A 1 189 ? 16.709 19.460 -13.023 1.00 88.69 189 GLY A CA 1
ATOM 1390 C C . GLY A 1 189 ? 15.910 18.148 -13.052 1.00 88.69 189 GLY A C 1
ATOM 1391 O O . GLY A 1 189 ? 16.330 17.168 -13.645 1.00 88.69 189 GLY A O 1
ATOM 1392 N N . TRP A 1 190 ? 14.753 18.120 -12.393 1.00 93.06 190 TRP A N 1
ATOM 1393 C CA . TRP A 1 190 ? 13.783 17.016 -12.458 1.00 93.06 190 TRP A CA 1
ATOM 1394 C C . TRP A 1 190 ? 12.456 17.593 -12.953 1.00 93.06 190 TRP A C 1
ATOM 1396 O O . TRP A 1 190 ? 11.622 18.000 -12.148 1.00 93.06 190 TRP A O 1
ATOM 1406 N N . GLU A 1 191 ? 12.305 17.729 -14.271 1.00 89.12 191 GLU A N 1
ATOM 1407 C CA . GLU A 1 191 ? 11.234 18.545 -14.875 1.00 89.12 191 GLU A CA 1
ATOM 1408 C C . GLU A 1 191 ? 10.195 17.730 -15.656 1.00 89.12 191 GLU A C 1
ATOM 1410 O O . GLU A 1 191 ? 9.085 18.210 -15.888 1.00 89.12 191 GLU A O 1
ATOM 1415 N N . TYR A 1 192 ? 10.522 16.490 -16.033 1.00 93.38 192 TYR A N 1
ATOM 1416 C CA . TYR A 1 192 ? 9.633 15.626 -16.812 1.00 93.38 192 TYR A CA 1
ATOM 1417 C C . TYR A 1 192 ? 9.249 14.373 -16.037 1.00 93.38 192 TYR A C 1
ATOM 1419 O O . TYR A 1 192 ? 10.007 13.881 -15.200 1.00 93.38 192 TYR A O 1
ATOM 1427 N N . TYR A 1 193 ? 8.069 13.842 -16.352 1.00 95.31 193 TYR A N 1
ATOM 1428 C CA . TYR A 1 193 ? 7.458 12.740 -15.623 1.00 95.31 193 TYR A CA 1
ATOM 1429 C C . TYR A 1 193 ? 6.856 11.731 -16.599 1.00 95.31 193 TYR A C 1
ATOM 1431 O O . TYR A 1 193 ? 6.117 12.115 -17.503 1.00 95.31 193 TYR A O 1
ATOM 1439 N N . HIS A 1 194 ? 7.146 10.448 -16.400 1.00 96.81 194 HIS A N 1
ATOM 1440 C CA . HIS A 1 194 ? 6.345 9.350 -16.939 1.00 96.81 194 HIS A CA 1
ATOM 1441 C C . HIS A 1 194 ? 5.236 9.014 -15.949 1.00 96.81 194 HIS A C 1
ATOM 1443 O O . HIS A 1 194 ? 5.496 8.922 -14.747 1.00 96.81 194 HIS A O 1
ATOM 1449 N N . THR A 1 195 ? 4.022 8.831 -16.454 1.00 95.81 195 THR A N 1
ATOM 1450 C CA . THR A 1 195 ? 2.880 8.356 -15.667 1.00 95.81 195 THR A CA 1
ATOM 1451 C C . THR A 1 195 ? 2.448 7.021 -16.244 1.00 95.81 195 THR A C 1
ATOM 1453 O O . THR A 1 195 ? 2.218 6.932 -17.446 1.00 95.81 195 THR A O 1
ATOM 1456 N N . PHE A 1 196 ? 2.346 6.009 -15.389 1.00 95.44 196 PHE A N 1
ATOM 1457 C CA . PHE A 1 196 ? 1.963 4.661 -15.793 1.00 95.44 196 PHE A CA 1
ATOM 1458 C C . PHE A 1 196 ? 0.472 4.571 -16.161 1.00 95.44 196 PHE A C 1
ATOM 1460 O O . PHE A 1 196 ? -0.335 5.421 -15.763 1.00 95.44 196 PHE A O 1
ATOM 1467 N N . THR A 1 197 ? 0.090 3.531 -16.910 1.00 91.50 197 THR A N 1
ATOM 1468 C CA . THR A 1 197 ? -1.316 3.250 -17.244 1.00 91.50 197 THR A CA 1
ATOM 1469 C C . THR A 1 197 ? -2.111 2.846 -16.003 1.00 91.50 197 THR A C 1
ATOM 1471 O O . THR A 1 197 ? -1.556 2.336 -15.030 1.00 91.50 197 THR A O 1
ATOM 1474 N N . THR A 1 198 ? -3.427 3.081 -16.009 1.00 88.38 198 THR A N 1
ATOM 1475 C CA . THR A 1 198 ? -4.309 2.916 -14.831 1.00 88.38 198 THR A CA 1
ATOM 1476 C C . THR A 1 198 ? -4.327 1.517 -14.218 1.00 88.38 198 THR A C 1
ATOM 1478 O O . THR A 1 198 ? -4.714 1.360 -13.066 1.00 88.38 198 THR A O 1
ATOM 1481 N N . ASP A 1 199 ? -3.949 0.513 -14.995 1.00 88.19 199 ASP A N 1
ATOM 1482 C CA . ASP A 1 199 ? -3.891 -0.905 -14.653 1.00 88.19 199 ASP A CA 1
ATOM 1483 C C . ASP A 1 199 ? -2.463 -1.416 -14.395 1.00 88.19 199 ASP A C 1
ATOM 1485 O O . ASP A 1 199 ? -2.283 -2.585 -14.049 1.00 88.19 199 ASP A O 1
ATOM 1489 N N . ALA A 1 200 ? -1.454 -0.552 -14.527 1.00 93.50 200 ALA A N 1
ATOM 1490 C CA . ALA A 1 200 ? -0.062 -0.917 -14.332 1.00 93.50 200 ALA A CA 1
ATOM 1491 C C . ALA A 1 200 ? 0.209 -1.313 -12.875 1.00 93.50 200 ALA A C 1
ATOM 1493 O O . ALA A 1 200 ? 0.011 -0.541 -11.931 1.00 93.50 200 ALA A O 1
ATOM 1494 N N . SER A 1 201 ? 0.699 -2.534 -12.696 1.00 93.06 201 SER A N 1
ATOM 1495 C CA . SER A 1 201 ? 1.095 -3.080 -11.404 1.00 93.06 201 SER A CA 1
ATOM 1496 C C . SER A 1 201 ? 2.221 -4.088 -11.585 1.00 93.06 201 SER A C 1
ATOM 1498 O O . SER A 1 201 ? 2.378 -4.657 -12.662 1.00 93.06 201 SER A O 1
ATOM 1500 N N . ILE A 1 202 ? 2.996 -4.308 -10.526 1.00 94.19 202 ILE A N 1
ATOM 1501 C CA . ILE A 1 202 ? 4.076 -5.295 -10.513 1.00 94.19 202 ILE A CA 1
ATOM 1502 C C . ILE A 1 202 ? 3.785 -6.290 -9.398 1.00 94.19 202 ILE A C 1
ATOM 1504 O O . ILE A 1 202 ? 3.702 -5.909 -8.229 1.00 94.19 202 ILE A O 1
ATOM 1508 N N . ALA A 1 203 ? 3.610 -7.568 -9.731 1.00 91.94 203 ALA A N 1
ATOM 1509 C CA . ALA A 1 203 ? 3.446 -8.605 -8.715 1.00 91.94 203 ALA A CA 1
ATOM 1510 C C . ALA A 1 203 ? 4.726 -8.776 -7.872 1.00 91.94 203 ALA A C 1
ATOM 1512 O O . ALA A 1 203 ? 5.799 -8.296 -8.236 1.00 91.94 203 ALA A O 1
ATOM 1513 N N . ALA A 1 204 ? 4.600 -9.426 -6.714 1.00 88.25 204 ALA A N 1
ATOM 1514 C CA . ALA A 1 204 ? 5.718 -9.657 -5.801 1.00 88.25 204 ALA A CA 1
ATOM 1515 C C . ALA A 1 204 ? 6.866 -10.407 -6.500 1.00 88.25 204 ALA A C 1
ATOM 1517 O O . ALA A 1 204 ? 6.651 -11.501 -7.020 1.00 88.25 204 ALA A O 1
ATOM 1518 N N . GLY A 1 205 ? 8.074 -9.836 -6.492 1.00 89.75 205 GLY A N 1
ATOM 1519 C CA . GLY A 1 205 ? 9.263 -10.420 -7.122 1.00 89.75 205 GLY A CA 1
ATOM 1520 C C . GLY A 1 205 ? 9.319 -10.321 -8.651 1.00 89.75 205 GLY A C 1
ATOM 1521 O O . GLY A 1 205 ? 10.282 -10.811 -9.238 1.00 89.75 205 GLY A O 1
ATOM 1522 N N . GLU A 1 206 ? 8.322 -9.708 -9.291 1.00 96.38 206 GLU A N 1
ATOM 1523 C CA . GLU A 1 206 ? 8.258 -9.554 -10.747 1.00 96.38 206 GLU A CA 1
ATOM 1524 C C . GLU A 1 206 ? 8.831 -8.202 -11.212 1.00 96.38 206 GLU A C 1
ATOM 1526 O O . GLU A 1 206 ? 9.214 -7.342 -10.407 1.00 96.38 206 GLU A O 1
ATOM 1531 N N . GLN A 1 207 ? 8.895 -8.031 -12.533 1.00 96.00 207 GLN A N 1
ATOM 1532 C CA . GLN A 1 207 ? 9.452 -6.869 -13.223 1.00 96.00 207 GLN A CA 1
ATOM 1533 C C . GLN A 1 207 ? 8.400 -6.172 -14.096 1.00 96.00 207 GLN A C 1
ATOM 1535 O O . GLN A 1 207 ? 7.378 -6.759 -14.438 1.00 96.00 207 GLN A O 1
ATOM 1540 N N . TYR A 1 208 ? 8.663 -4.908 -14.423 1.00 97.50 208 TYR A N 1
ATOM 1541 C CA . TYR A 1 208 ? 7.907 -4.109 -15.381 1.00 97.50 208 TYR A CA 1
ATOM 1542 C C . TYR A 1 208 ? 8.872 -3.434 -16.351 1.00 97.50 208 TYR A C 1
ATOM 1544 O O . TYR A 1 208 ? 9.732 -2.645 -15.939 1.00 97.50 208 TYR A O 1
ATOM 1552 N N . VAL A 1 209 ? 8.734 -3.738 -17.637 1.00 97.75 209 VAL A N 1
ATOM 1553 C CA . VAL A 1 209 ? 9.663 -3.329 -18.690 1.00 97.75 209 VAL A CA 1
ATOM 1554 C C . VAL A 1 209 ? 9.052 -2.224 -19.545 1.00 97.75 209 VAL A C 1
ATOM 1556 O O . VAL A 1 209 ? 8.032 -2.406 -20.210 1.00 97.75 209 VAL A O 1
ATOM 1559 N N . LEU A 1 210 ? 9.736 -1.079 -19.580 1.00 98.25 210 LEU A N 1
ATOM 1560 C CA . LEU A 1 210 ? 9.470 0.001 -20.523 1.00 98.25 210 LEU A CA 1
ATOM 1561 C C . LEU A 1 210 ? 10.465 -0.097 -21.681 1.00 98.25 210 LEU A C 1
ATOM 1563 O O . LEU A 1 210 ? 11.679 -0.086 -21.466 1.00 98.25 210 LEU A O 1
ATOM 1567 N N . LEU A 1 211 ? 9.962 -0.132 -22.911 1.00 98.12 211 LEU A N 1
ATOM 1568 C CA . LEU A 1 211 ? 10.745 -0.326 -24.127 1.00 98.12 211 LEU A CA 1
ATOM 1569 C C . LEU A 1 211 ? 10.570 0.844 -25.095 1.00 98.12 211 LEU A C 1
ATOM 1571 O O . LEU A 1 211 ? 9.471 1.368 -25.276 1.00 98.12 211 LEU A O 1
ATOM 1575 N N . ASN A 1 212 ? 11.655 1.255 -25.747 1.00 97.94 212 ASN A N 1
ATOM 1576 C CA . ASN A 1 212 ? 11.585 2.219 -26.840 1.00 97.94 212 ASN A CA 1
ATOM 1577 C C . ASN A 1 212 ? 10.854 1.608 -28.053 1.00 97.94 212 ASN A C 1
ATOM 1579 O O . ASN A 1 212 ? 11.196 0.510 -28.485 1.00 97.94 212 ASN A O 1
ATOM 1583 N N . ASP A 1 213 ? 9.880 2.310 -28.636 1.00 97.56 213 ASP A N 1
ATOM 1584 C CA . ASP A 1 213 ? 9.091 1.797 -29.771 1.00 97.56 213 ASP A CA 1
ATOM 1585 C C . ASP A 1 213 ? 9.897 1.564 -31.062 1.00 97.56 213 ASP A C 1
ATOM 1587 O O . ASP A 1 213 ? 9.438 0.865 -31.968 1.00 97.56 213 ASP A O 1
ATOM 1591 N N . ALA A 1 214 ? 11.114 2.103 -31.129 1.00 96.31 214 ALA A N 1
ATOM 1592 C CA . ALA A 1 214 ? 12.049 1.936 -32.230 1.00 96.31 214 ALA A CA 1
ATOM 1593 C C . ALA A 1 214 ? 13.247 1.028 -31.885 1.00 96.31 214 ALA A C 1
ATOM 1595 O O . ALA A 1 214 ? 14.279 1.107 -32.563 1.00 96.31 214 ALA A O 1
ATOM 1596 N N . VAL A 1 215 ? 13.134 0.176 -30.857 1.00 96.25 215 VAL A N 1
ATOM 1597 C CA . VAL A 1 215 ? 14.111 -0.892 -30.586 1.00 96.25 215 VAL A CA 1
ATOM 1598 C C . VAL A 1 215 ? 14.222 -1.836 -31.789 1.00 96.25 215 VAL A C 1
ATOM 1600 O O . VAL A 1 215 ? 13.233 -2.157 -32.452 1.00 96.25 215 VAL A O 1
ATOM 1603 N N . ASP A 1 216 ? 15.430 -2.321 -32.073 1.00 95.25 216 ASP A N 1
ATOM 1604 C CA . ASP A 1 216 ? 15.611 -3.416 -33.021 1.00 95.25 216 ASP A CA 1
ATOM 1605 C C . ASP A 1 216 ? 15.047 -4.709 -32.412 1.00 95.25 216 ASP A C 1
ATOM 1607 O O . ASP A 1 216 ? 15.561 -5.227 -31.417 1.00 95.25 216 ASP A O 1
ATOM 1611 N N . ALA A 1 217 ? 13.996 -5.243 -33.036 1.00 93.50 217 ALA A N 1
ATOM 1612 C CA . ALA A 1 217 ? 13.280 -6.424 -32.558 1.00 93.50 217 ALA A CA 1
ATOM 1613 C C . ALA A 1 217 ? 14.147 -7.696 -32.466 1.00 93.50 217 ALA A C 1
ATOM 1615 O O . ALA A 1 217 ? 13.726 -8.678 -31.859 1.00 93.50 217 ALA A O 1
ATOM 1616 N N . SER A 1 218 ? 15.344 -7.707 -33.067 1.00 92.44 218 SER A N 1
ATOM 1617 C CA . SER A 1 218 ? 16.311 -8.795 -32.891 1.00 92.44 218 SER A CA 1
ATOM 1618 C C . SER A 1 218 ? 17.035 -8.762 -31.541 1.00 92.44 218 SER A C 1
ATOM 1620 O O . SER A 1 218 ? 17.553 -9.797 -31.120 1.00 92.44 218 SER A O 1
ATOM 1622 N N . PHE A 1 219 ? 17.063 -7.612 -30.858 1.00 87.81 219 PHE A N 1
ATOM 1623 C CA . PHE A 1 219 ? 17.579 -7.492 -29.493 1.00 87.81 219 PHE A CA 1
ATOM 1624 C C . PHE A 1 219 ? 16.492 -7.721 -28.450 1.00 87.81 219 PHE A C 1
ATOM 1626 O O . PHE A 1 219 ? 16.744 -8.412 -27.467 1.00 87.81 219 PHE A O 1
ATOM 1633 N N . PHE A 1 220 ? 15.304 -7.150 -28.661 1.00 89.62 220 PHE A N 1
ATOM 1634 C CA . PHE A 1 220 ? 14.188 -7.278 -27.729 1.00 89.62 220 PHE A CA 1
ATOM 1635 C C . PHE A 1 220 ? 12.855 -7.206 -28.473 1.00 89.62 220 PHE A C 1
ATOM 1637 O O . PHE A 1 220 ? 12.622 -6.270 -29.239 1.00 89.62 220 PHE A O 1
ATOM 1644 N N . ALA A 1 221 ? 11.969 -8.180 -28.268 1.00 93.31 221 ALA A N 1
ATOM 1645 C CA . ALA A 1 221 ? 10.665 -8.166 -28.914 1.00 93.31 221 ALA A CA 1
ATOM 1646 C C . ALA A 1 221 ? 9.700 -7.262 -28.137 1.00 93.31 221 ALA A C 1
ATOM 1648 O O . ALA A 1 221 ? 9.556 -7.380 -26.927 1.00 93.31 221 ALA A O 1
ATOM 1649 N N . ALA A 1 222 ? 8.972 -6.395 -28.844 1.00 93.75 222 ALA A N 1
ATOM 1650 C CA . ALA A 1 222 ? 8.017 -5.473 -28.223 1.00 93.75 222 ALA A CA 1
ATOM 1651 C C . ALA A 1 222 ? 6.876 -6.166 -27.451 1.00 93.75 222 ALA A C 1
ATOM 1653 O O . ALA A 1 222 ? 6.240 -5.537 -26.617 1.00 93.75 222 ALA A O 1
ATOM 1654 N N . ALA A 1 223 ? 6.611 -7.445 -27.733 1.00 94.88 223 ALA A N 1
ATOM 1655 C CA . ALA A 1 223 ? 5.608 -8.238 -27.023 1.00 94.88 223 ALA A CA 1
ATOM 1656 C C . ALA A 1 223 ? 6.060 -8.689 -25.622 1.00 94.88 223 ALA A C 1
ATOM 1658 O O . ALA A 1 223 ? 5.215 -9.110 -24.839 1.00 94.88 223 ALA A O 1
ATOM 1659 N N . ASP A 1 224 ? 7.361 -8.603 -25.331 1.00 93.38 224 ASP A N 1
ATOM 1660 C CA . ASP A 1 224 ? 7.948 -8.980 -24.042 1.00 93.38 224 ASP A CA 1
ATOM 1661 C C . ASP A 1 224 ? 8.078 -7.770 -23.096 1.00 93.38 224 ASP A C 1
ATOM 1663 O O . ASP A 1 224 ? 8.654 -7.888 -22.020 1.00 93.38 224 ASP A O 1
ATOM 1667 N N . ALA A 1 225 ? 7.581 -6.598 -23.505 1.00 96.94 225 ALA A N 1
ATOM 1668 C CA . ALA A 1 225 ? 7.558 -5.387 -22.694 1.00 96.94 225 ALA A CA 1
ATOM 1669 C C . ALA A 1 225 ? 6.137 -5.073 -22.216 1.00 96.94 225 ALA A C 1
ATOM 1671 O O . ALA A 1 225 ? 5.174 -5.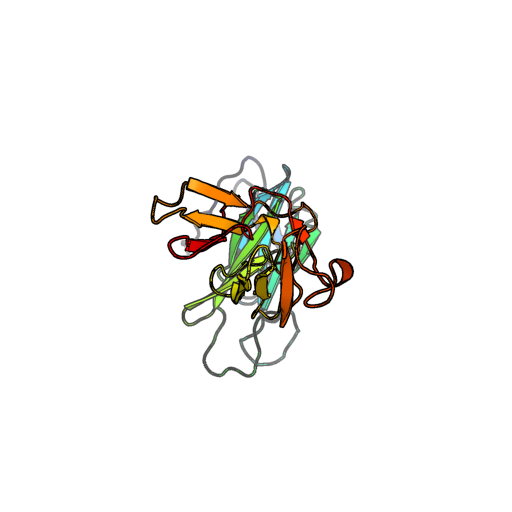228 -22.970 1.00 96.94 225 ALA A O 1
ATOM 1672 N N . ASP A 1 226 ? 6.021 -4.561 -20.994 1.00 97.56 226 ASP A N 1
ATOM 1673 C CA . ASP A 1 226 ? 4.751 -4.104 -20.427 1.00 97.56 226 ASP A CA 1
ATOM 1674 C C . ASP A 1 226 ? 4.303 -2.773 -21.040 1.00 97.56 226 ASP A C 1
ATOM 1676 O O . ASP A 1 226 ? 3.110 -2.533 -21.232 1.00 97.56 226 ASP A O 1
ATOM 1680 N N . GLU A 1 227 ? 5.259 -1.910 -21.399 1.00 97.25 227 GLU A N 1
ATOM 1681 C CA . GLU A 1 227 ? 4.978 -0.626 -22.033 1.00 97.25 227 GLU A CA 1
ATOM 1682 C C . GLU A 1 227 ? 5.949 -0.323 -23.178 1.00 97.25 227 GLU A C 1
ATOM 1684 O O . GLU A 1 227 ? 7.167 -0.321 -23.010 1.00 97.25 227 GLU A O 1
ATOM 1689 N N . VAL A 1 228 ? 5.405 -0.006 -24.354 1.00 97.25 228 VAL A N 1
ATOM 1690 C CA . VAL A 1 228 ? 6.181 0.380 -25.540 1.00 97.25 228 VAL A CA 1
ATOM 1691 C C . VAL A 1 228 ? 5.940 1.859 -25.828 1.00 97.25 228 VAL A C 1
ATOM 1693 O O . VAL A 1 228 ? 4.808 2.278 -26.070 1.00 97.25 228 VAL A O 1
ATOM 1696 N N . LEU A 1 229 ? 7.003 2.660 -25.780 1.00 97.50 229 LEU A N 1
ATOM 1697 C CA . LEU A 1 229 ? 6.918 4.114 -25.677 1.00 97.50 229 LEU A CA 1
ATOM 1698 C C . LEU A 1 229 ? 7.536 4.842 -26.870 1.00 97.50 229 LEU A C 1
ATOM 1700 O O . LEU A 1 229 ? 8.734 4.718 -27.131 1.00 97.50 229 LEU A O 1
ATOM 1704 N N . SER A 1 230 ? 6.740 5.706 -27.501 1.00 96.94 230 SER A N 1
ATOM 1705 C CA . SER A 1 230 ? 7.183 6.645 -28.537 1.00 96.94 230 SER A CA 1
ATOM 1706 C C . SER A 1 230 ? 7.886 7.879 -27.966 1.00 96.94 230 SER A C 1
ATOM 1708 O O . SER A 1 230 ? 7.699 8.236 -26.803 1.00 96.94 230 SER A O 1
ATOM 1710 N N . PHE A 1 231 ? 8.659 8.584 -28.795 1.00 94.19 231 PHE A N 1
ATOM 1711 C CA . PHE A 1 231 ? 9.296 9.844 -28.401 1.00 94.19 231 PHE A CA 1
ATOM 1712 C C . PHE A 1 231 ? 8.268 10.964 -28.116 1.00 94.19 231 PHE A C 1
ATOM 1714 O O . PHE A 1 231 ? 7.349 11.149 -28.920 1.00 94.19 231 PHE A O 1
ATOM 1721 N N . PRO A 1 232 ? 8.460 11.798 -27.071 1.00 92.12 232 PRO A N 1
ATOM 1722 C CA . PRO A 1 232 ? 9.469 11.704 -26.008 1.00 92.12 232 PRO A CA 1
ATOM 1723 C C . PRO A 1 232 ? 9.009 10.805 -24.848 1.00 92.12 232 PRO A C 1
ATOM 1725 O O . PRO A 1 232 ? 7.836 10.811 -24.484 1.00 92.12 232 PRO A O 1
ATOM 1728 N N . SER A 1 233 ? 9.936 10.075 -24.218 1.00 95.50 233 SER A N 1
ATOM 1729 C CA . SER A 1 233 ? 9.602 9.206 -23.080 1.00 95.50 233 S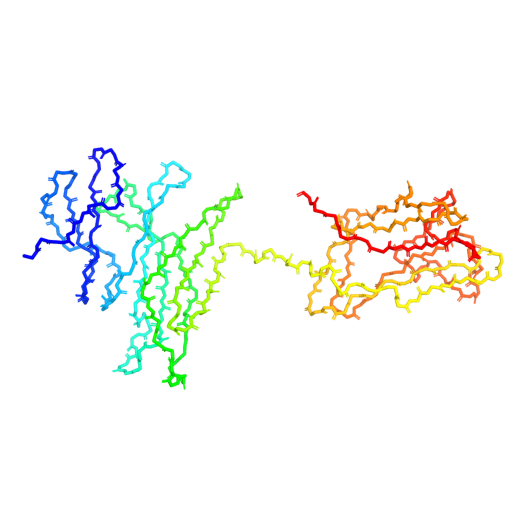ER A CA 1
ATOM 1730 C C . SER A 1 233 ? 10.800 8.880 -22.181 1.00 95.50 233 SER A C 1
ATOM 1732 O O . SER A 1 233 ? 11.948 9.194 -22.509 1.00 95.50 233 SER A O 1
ATOM 1734 N N . ALA A 1 234 ? 10.545 8.189 -21.062 1.00 95.62 234 ALA A N 1
ATOM 1735 C CA . ALA A 1 234 ? 11.579 7.771 -20.110 1.00 95.62 234 ALA A CA 1
ATOM 1736 C C . ALA A 1 234 ? 12.690 6.904 -20.743 1.00 95.62 234 ALA A C 1
ATOM 1738 O O . ALA A 1 234 ? 13.833 6.940 -20.283 1.00 95.62 234 ALA A O 1
ATOM 1739 N N . VAL A 1 235 ? 12.391 6.201 -21.839 1.00 96.62 235 VAL A N 1
ATOM 1740 C CA . VAL A 1 235 ? 13.315 5.332 -22.597 1.00 96.62 235 VAL A CA 1
ATOM 1741 C C . VAL A 1 235 ? 13.960 6.029 -23.808 1.00 96.62 235 VAL A C 1
ATOM 1743 O O . VAL A 1 235 ? 14.516 5.384 -24.694 1.00 96.62 235 VAL A O 1
ATOM 1746 N N . HIS A 1 236 ? 13.916 7.363 -23.846 1.00 95.31 236 HIS A N 1
ATOM 1747 C CA . HIS A 1 236 ? 14.666 8.212 -24.780 1.00 95.31 236 HIS A CA 1
ATOM 1748 C C . HIS A 1 236 ? 15.786 8.984 -24.062 1.00 95.31 236 HIS A C 1
ATOM 1750 O O . HIS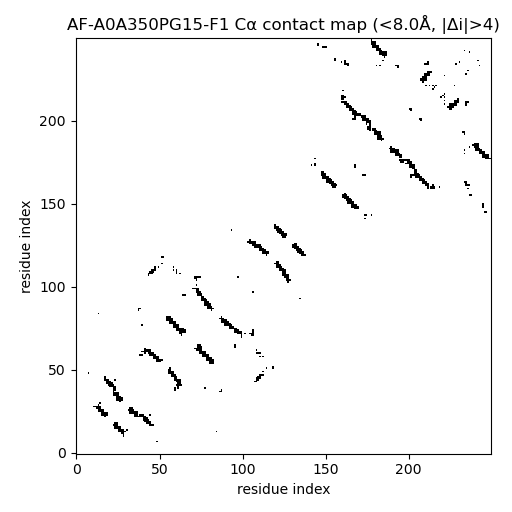 A 1 236 ? 15.982 10.170 -24.304 1.00 95.31 236 HIS A O 1
ATOM 1756 N N . HIS A 1 237 ? 16.490 8.311 -23.151 1.00 93.50 237 HIS A N 1
ATOM 1757 C CA . HIS A 1 237 ? 17.610 8.858 -22.381 1.00 93.50 237 HIS A CA 1
ATOM 1758 C C . HIS A 1 237 ? 18.949 8.718 -23.106 1.00 93.50 237 HIS A C 1
ATOM 1760 O O . HIS A 1 237 ? 19.129 7.787 -23.880 1.00 93.50 237 HIS A O 1
ATOM 1766 N N . ASN A 1 238 ? 19.921 9.573 -22.821 1.00 90.31 238 ASN A N 1
ATOM 1767 C CA . ASN A 1 238 ? 21.300 9.411 -23.279 1.00 90.31 238 ASN A CA 1
ATOM 1768 C C . ASN A 1 238 ? 22.287 10.009 -22.275 1.00 90.31 238 ASN A C 1
ATOM 1770 O O . ASN A 1 238 ? 21.952 10.977 -21.611 1.00 90.31 238 ASN A O 1
ATOM 1774 N N . GLY A 1 239 ? 23.508 9.475 -22.210 1.00 86.25 239 GLY A N 1
ATOM 1775 C CA . GLY A 1 239 ? 24.679 10.127 -21.614 1.00 86.25 239 GLY A CA 1
ATOM 1776 C C . GLY A 1 239 ? 24.466 10.824 -20.261 1.00 86.25 239 GLY A C 1
ATOM 1777 O O . GLY A 1 239 ? 24.691 10.227 -19.213 1.00 86.25 239 GLY A O 1
ATOM 1778 N N . ASP A 1 240 ? 24.141 12.120 -20.299 1.00 89.12 240 ASP A N 1
ATOM 1779 C CA . ASP A 1 240 ? 23.998 13.039 -19.162 1.00 89.12 240 ASP A CA 1
ATOM 1780 C C . ASP A 1 240 ? 22.546 13.241 -18.673 1.00 89.12 240 ASP A C 1
ATOM 1782 O O . ASP A 1 240 ? 22.272 14.097 -17.827 1.00 89.12 240 ASP A O 1
ATOM 1786 N N . ASP A 1 241 ? 21.618 12.428 -19.160 1.00 93.81 241 ASP A N 1
ATOM 1787 C CA . ASP A 1 241 ? 20.277 12.270 -18.613 1.00 93.81 241 ASP A CA 1
ATOM 1788 C C . ASP A 1 241 ? 20.273 11.473 -17.297 1.00 93.81 241 ASP A C 1
ATOM 1790 O O . ASP A 1 241 ? 21.109 10.602 -17.059 1.00 93.81 241 ASP A O 1
ATOM 1794 N N . ALA A 1 242 ? 19.256 11.696 -16.462 1.00 93.44 242 ALA A N 1
ATOM 1795 C CA . ALA A 1 242 ? 18.982 10.848 -15.303 1.00 93.44 242 ALA A CA 1
ATOM 1796 C C . ALA A 1 242 ? 17.506 10.453 -15.226 1.00 93.44 242 ALA A C 1
ATOM 1798 O O . ALA A 1 242 ? 16.619 11.166 -15.707 1.00 93.44 242 ALA A O 1
ATOM 1799 N N . ARG A 1 243 ? 17.232 9.310 -14.598 1.00 94.75 243 ARG A N 1
ATOM 1800 C CA . ARG A 1 243 ? 15.881 8.843 -14.276 1.00 94.75 243 ARG A CA 1
ATOM 1801 C C . ARG A 1 243 ? 15.811 8.513 -12.791 1.00 94.75 243 ARG A C 1
ATOM 1803 O O . ARG A 1 243 ? 16.767 7.998 -12.220 1.00 94.75 243 ARG A O 1
ATOM 1810 N N . GLY A 1 244 ? 14.683 8.823 -12.174 1.00 93.56 244 GLY A N 1
ATOM 1811 C CA . GLY A 1 244 ? 14.365 8.434 -10.804 1.00 93.56 244 GLY A CA 1
ATOM 1812 C C . GLY A 1 244 ? 12.972 7.834 -10.771 1.00 93.56 244 GLY A C 1
ATOM 1813 O O . GLY A 1 244 ? 12.116 8.259 -11.539 1.00 93.56 244 GLY A O 1
ATOM 1814 N N . ILE A 1 245 ? 12.730 6.866 -9.898 1.00 92.75 245 ILE A N 1
ATOM 1815 C CA . ILE A 1 245 ? 11.373 6.437 -9.569 1.00 92.75 245 ILE A CA 1
ATOM 1816 C C . ILE A 1 245 ? 10.976 7.111 -8.259 1.00 92.75 245 ILE A C 1
ATOM 1818 O O . ILE A 1 245 ? 11.753 7.128 -7.305 1.00 92.75 245 ILE A O 1
ATOM 1822 N N . ILE A 1 246 ? 9.807 7.744 -8.240 1.00 90.62 246 ILE A N 1
ATOM 1823 C CA . ILE A 1 246 ? 9.276 8.421 -7.056 1.00 90.62 246 ILE A CA 1
ATOM 1824 C C . ILE A 1 246 ? 7.912 7.852 -6.714 1.00 90.62 246 ILE A C 1
ATOM 1826 O O . ILE A 1 246 ? 7.116 7.586 -7.613 1.00 90.62 246 ILE A O 1
ATOM 1830 N N . HIS A 1 247 ? 7.648 7.719 -5.420 1.00 88.31 247 HIS A N 1
ATOM 1831 C CA . HIS A 1 247 ? 6.300 7.546 -4.904 1.00 88.31 247 HIS A CA 1
ATOM 1832 C C . HIS A 1 247 ? 5.609 8.913 -4.850 1.00 88.31 247 HIS A C 1
ATOM 1834 O O . HIS A 1 247 ? 6.233 9.912 -4.478 1.00 88.31 247 HIS A O 1
ATOM 1840 N N . ILE A 1 248 ? 4.344 8.969 -5.249 1.00 86.12 248 ILE A N 1
ATOM 1841 C CA . ILE A 1 248 ? 3.518 10.172 -5.212 1.00 86.12 248 ILE A CA 1
ATOM 1842 C C . ILE A 1 248 ? 2.371 9.959 -4.226 1.00 86.12 248 ILE A C 1
ATOM 1844 O O . ILE A 1 248 ? 1.580 9.033 -4.371 1.00 86.12 248 ILE A O 1
ATOM 1848 N N . ASP A 1 249 ? 2.277 10.824 -3.219 1.00 64.56 249 ASP A N 1
ATOM 1849 C CA . ASP A 1 249 ? 1.154 10.785 -2.286 1.00 64.56 249 ASP A CA 1
ATOM 1850 C C . ASP A 1 249 ? -0.111 11.263 -3.017 1.00 64.56 249 ASP A C 1
ATOM 1852 O O . ASP A 1 249 ? -0.122 12.351 -3.608 1.00 64.56 249 ASP A O 1
ATOM 1856 N N . SER A 1 250 ? -1.152 10.428 -3.013 1.00 54.72 250 SER A N 1
ATOM 1857 C CA . SER A 1 250 ? -2.482 10.735 -3.558 1.00 54.72 250 SER A CA 1
ATOM 1858 C C . SER A 1 250 ? -3.282 11.669 -2.656 1.00 54.72 250 SER A C 1
ATOM 1860 O O . SER A 1 250 ? -3.315 11.387 -1.435 1.00 54.72 250 SER A O 1
#

Nearest PDB structures (foldseek):
  3jt0-assembly2_B  TM=7.093E-01  e=1.220E-03  Homo sapiens
  3jt0-assembly1_A  TM=6.970E-01  e=2.051E-03  Homo sapiens
  9c7v-assembly1_1  TM=4.372E-01  e=1.245E-01  Homo sapiens
  2vqu-assembly1_A  TM=1.789E-01  e=5.826E+00  Bacteroides thetaiotaomicron

Mean predicted aligned error: 17.17 Å

Sequence (250 aa):
NADVTPLGIGRTSDFYIGGNSSAPARYTSTGAYVDNSALASASRNGMQAFTYDSKDHLAVYSYRADGAGGGNKTGKIYIYDVSDATAPTIVAESPLMGNDTDTFSSIYGDAKVSLNSDGTYNVYALEGVNGLATFTNGALPVVDDPSNLIFSEYIEGSSNNKAIEITNLTDSTVNLQNYRIVQSVNGGGWEYYHTFTTDASIAAGEQYVLLNDAVDASFFAAADADEVLSFPSAVHHNGDDARGIIHIDS

Radius of gyration: 27.44 Å; Cα contacts (8 Å, |Δi|>4): 535; chains: 1; bounding box: 56×42×79 Å

Secondary structure (DSSP, 8-state):
------S---TTS-EEE--TTBPPEEE-TTS-EEEE-SSPPBSS--EEEEEETTEEEEEEEEETTT--SS-S--EEEEEEE-SSTTS-EEEEEPPPB--TT-SS-PEEEEEEEEE-TTS-EEEEEEETTTEEEEEESS-------TTSEEEEEEEE-STT-EEEEEEE-SSS-EEGGGEEEEEEETTEEEEEEEE--TT-EE-TT-EEEEEETT--TTT--GGG-SEEEPSSSTT---TT-EEEEEE---

Foldseek 3Di:
DPDDDDPDDDPQAWDWDADAFAATFIAGNVGHTDGRAPHAGARAWAKDWDDFPNFIKIKIKHFPPVVDPDAQWKIKIFIWGVSPVNDIDTPDIDPIDGDRPDPQKRFHNHWDWDADPVRWIWIFTDIPPDDTDTDTPDPDPPPPVQPFKDFPDFDDDPDLQTKTKIWGQDQAKAQQQQKWKFKDALNRDRDDIDGDDRRDIAGHGGMAMEGELPHDVVVPNPVPHPHYDYPPDPRPHDDRMDIDMGGHDD

pLDDT: mean 72.59, std 20.11, range [27.94, 98.25]